Protein AF-A0A3M1H5I3-F1 (afdb_monomer_lite)

Foldseek 3Di:
DDFDFDLDDLVVCVVLAPADPLLSVLQVLLVVLLEGETSVLRNQLDPPGLSVVLSNQPQCNVCSPVDFQVSSCVSSPDPPRQWGWDADPVRGIYIYGVVVVVVVVVVVVVVVCVVVDDDDDDDDDDDDDPPPPDFPDDPVRLVVLLCQLQPPPDPVSNLVSLVCLLVGPDDLVSNLVSLLNQLLDPALVSLLSSLVSVVSSVDDPLLSQLSNLSSDPDLVSNLVSLVSLLVQLLPDDVVNLVSLLSNLLSCLLVDDDLSNVLSSLSSVLSSLLVDQDLVSLLVSLVSLLVCCVVPPPRCLVSSLVSLLSNLVRHDLVVVLVSLVVVCVPDPDLSSNLSSLVSCVNSVHDDPVVSVVSVVVSVD

Radius of gyration: 28.25 Å; chains: 1; bounding box: 54×69×78 Å

pLDDT: mean 91.84, std 13.2, range [34.22, 98.5]

Sequence (363 aa):
MKIEGFRGSMEELDVHFELSRRLKVRIGALLALQISVSPTLLEMAGAGTPEERFLLDPRLLNRAKDLDKKAVQEIWGGEDCPLDVIQDSHGWRVLVLQEELLAQEGFSQEEQEEEKGDSLLPLVVQEEKEVRFQPLFSPKDLEKLKLEALTSADEKERIGALRKVIHSSLSLREKGLLLLHALEEDSPTIREEVAKGFEHLGFSKEISQTIKAFSTSYSSQQVYALQRLSEYIQNAPMAEVSLAFHFLRHVLETQELPHVVKAITKTLESVVARISETKPLIELAEQVIRLLPKNKERFEPFFHSLLIAMGKKVDKKEYESFFQNQLALTKSPFMATFLVLAMNEIELGDPSFRSLKLVELLQ

Secondary structure (DSSP, 8-state):
-----B---HHHHHHH----HHHHHHHHHHHTTTEEE-HHHHHH--TT-HHHHHHT-HHHHHTSSS--HHHHHHHHTSS---EEEEE-TTS-EEEEEHHHHHHHHHHHHHHHHTTT-------------------SS-HHHHHHHHHHHHH-S-HHHHHHHHHHHHTSSS-HHHHHHHHHHHHTS--HHHHHHHHHHHHHTT--HHHHHHHHHTTSS-HHHHHHHHHHHHHHTTTS-HHHHHHHHHHHHHHHHH---HHHHHHHHHHHHHHHTT---HHHHHHHHHHHHHHGGGSHHHHHHHHHHHHHHHHTTS-HHHHHHHHHHHHHH---HHHHHHHHHHHHHTT-S-HHHHHHHHHHHH-

Structure (mmCIF, N/CA/C/O backbone):
data_AF-A0A3M1H5I3-F1
#
_entry.id   AF-A0A3M1H5I3-F1
#
loop_
_atom_site.group_PDB
_atom_site.id
_atom_site.type_symbol
_atom_site.label_atom_id
_atom_site.label_alt_id
_atom_site.label_comp_id
_atom_site.label_asym_id
_atom_site.label_entity_id
_atom_site.label_seq_id
_atom_site.pdbx_PDB_ins_code
_atom_site.Cartn_x
_atom_site.Cartn_y
_atom_site.Cartn_z
_atom_site.occupancy
_atom_site.B_iso_or_equiv
_atom_site.auth_seq_id
_atom_site.auth_comp_id
_atom_site.auth_asym_id
_atom_site.auth_atom_id
_atom_site.pdbx_PDB_model_num
ATOM 1 N N . MET A 1 1 ? -16.624 -10.521 16.005 1.00 73.00 1 MET A N 1
ATOM 2 C CA . MET A 1 1 ? -15.382 -11.269 15.623 1.00 73.00 1 MET A CA 1
ATOM 3 C C . MET A 1 1 ? -15.731 -12.676 15.126 1.00 73.00 1 MET A C 1
ATOM 5 O O . MET A 1 1 ? -16.627 -13.277 15.696 1.00 73.00 1 MET A O 1
ATOM 9 N N . LYS A 1 2 ? -15.098 -13.210 14.070 1.00 88.00 2 LYS A N 1
ATOM 10 C CA . LYS A 1 2 ? -15.309 -14.608 13.632 1.00 88.00 2 LYS A CA 1
ATOM 11 C C . LYS A 1 2 ? -14.144 -15.471 14.105 1.00 88.00 2 LYS A C 1
ATOM 13 O O . LYS A 1 2 ? -13.002 -15.085 13.882 1.00 88.00 2 LYS A O 1
ATOM 18 N N . ILE A 1 3 ? -14.427 -16.603 14.747 1.00 92.62 3 ILE A N 1
ATOM 19 C CA . ILE A 1 3 ? -13.383 -17.560 15.125 1.00 92.62 3 ILE A CA 1
ATOM 20 C C . ILE A 1 3 ? -12.865 -18.237 13.855 1.00 92.62 3 ILE A C 1
ATOM 22 O O . ILE A 1 3 ? -13.627 -18.859 13.112 1.00 92.62 3 ILE A O 1
ATOM 26 N N . GLU A 1 4 ? -11.564 -18.112 13.613 1.00 94.19 4 GLU A N 1
ATOM 27 C CA . GLU A 1 4 ? -10.861 -18.770 12.517 1.00 94.19 4 GLU A CA 1
ATOM 28 C C . GLU A 1 4 ? -9.809 -19.716 13.094 1.00 94.19 4 GLU A C 1
ATOM 30 O O . GLU A 1 4 ? -9.070 -19.369 14.015 1.00 94.19 4 GLU A O 1
ATOM 35 N N . GLY A 1 5 ? -9.738 -20.935 12.562 1.00 95.44 5 GLY A N 1
ATOM 36 C CA . GLY A 1 5 ? -8.686 -21.869 12.951 1.00 95.44 5 GLY A CA 1
ATOM 37 C C . GLY A 1 5 ? -7.354 -21.541 12.283 1.00 95.44 5 GLY A C 1
ATOM 38 O O . GLY A 1 5 ? -7.318 -21.053 11.154 1.00 95.44 5 GLY A O 1
ATOM 39 N N . PHE A 1 6 ? -6.252 -21.888 12.945 1.00 96.94 6 PHE A N 1
ATOM 40 C CA . PHE A 1 6 ? -4.911 -21.780 12.385 1.00 96.94 6 PHE A CA 1
ATOM 41 C C . PHE A 1 6 ? -4.783 -22.624 11.108 1.00 96.94 6 PHE A C 1
ATOM 43 O O . PHE A 1 6 ? -5.157 -23.796 11.097 1.00 96.94 6 PHE A O 1
ATOM 50 N N . ARG A 1 7 ? -4.240 -22.034 10.037 1.00 96.12 7 ARG A N 1
ATOM 51 C CA . ARG A 1 7 ? -3.998 -22.682 8.727 1.00 96.12 7 ARG A CA 1
ATOM 52 C C . ARG A 1 7 ? -2.597 -22.396 8.178 1.00 96.12 7 ARG A C 1
ATOM 54 O O . ARG A 1 7 ? -2.360 -22.522 6.978 1.00 96.12 7 ARG A O 1
ATOM 61 N N . GLY A 1 8 ? -1.711 -21.957 9.059 1.00 93.19 8 GLY A N 1
ATOM 62 C CA . GLY A 1 8 ? -0.368 -21.539 8.716 1.00 93.19 8 GLY A CA 1
ATOM 63 C C . GLY A 1 8 ? 0.590 -22.683 8.404 1.00 93.19 8 GLY A C 1
ATOM 64 O O . GLY A 1 8 ? 0.237 -23.866 8.468 1.00 93.19 8 GLY A O 1
ATOM 65 N N . SER A 1 9 ? 1.826 -22.320 8.070 1.00 94.75 9 SER A N 1
ATOM 66 C CA . SER A 1 9 ? 2.898 -23.285 7.817 1.00 94.75 9 SER A CA 1
ATOM 67 C C . SER A 1 9 ? 3.456 -23.894 9.113 1.00 94.75 9 SER A C 1
ATOM 69 O O . SER A 1 9 ? 3.128 -23.483 10.229 1.00 94.75 9 SER A O 1
ATOM 71 N N . MET A 1 10 ? 4.325 -24.902 8.981 1.00 94.56 10 MET A N 1
ATOM 72 C CA . MET A 1 10 ? 5.010 -25.487 10.139 1.00 94.56 10 MET A CA 1
ATOM 73 C C . MET A 1 10 ? 5.955 -24.476 10.808 1.00 94.56 10 MET A C 1
ATOM 75 O O . MET A 1 10 ? 6.083 -24.484 12.028 1.00 94.56 10 MET A O 1
ATOM 79 N N . GLU A 1 11 ? 6.570 -23.587 10.027 1.00 92.75 11 GLU A N 1
ATOM 80 C CA . GLU A 1 11 ? 7.414 -22.500 10.527 1.00 92.75 11 GLU A CA 1
ATOM 81 C C . GLU A 1 11 ? 6.596 -21.478 11.327 1.00 92.75 11 GLU A C 1
ATOM 83 O O . GLU A 1 11 ? 7.034 -21.027 12.381 1.00 92.75 11 GLU A O 1
ATOM 88 N N . GLU A 1 12 ? 5.381 -21.152 10.883 1.00 87.62 12 GLU A N 1
ATOM 89 C CA . GLU A 1 12 ? 4.481 -20.271 11.637 1.00 87.62 12 GLU A CA 1
ATOM 90 C C . GLU A 1 12 ? 4.050 -20.912 12.965 1.00 87.62 12 GLU A C 1
ATOM 92 O O . GLU A 1 12 ? 3.974 -20.218 13.980 1.00 87.62 12 GLU A O 1
ATOM 97 N N . LEU A 1 13 ? 3.868 -22.242 13.010 1.00 95.19 13 LEU A N 1
ATOM 98 C CA . LEU A 1 13 ? 3.653 -22.948 14.279 1.00 95.19 13 LEU A CA 1
ATOM 99 C C . LEU A 1 13 ? 4.846 -22.818 15.232 1.00 95.19 13 LEU A C 1
ATOM 101 O O . LEU A 1 13 ? 4.636 -22.731 16.436 1.00 95.19 13 LEU A O 1
ATOM 105 N N . ASP A 1 14 ? 6.082 -22.830 14.722 1.00 91.62 14 ASP A N 1
ATOM 106 C CA . ASP A 1 14 ? 7.291 -22.648 15.538 1.00 91.62 14 ASP A CA 1
ATOM 107 C C . ASP A 1 14 ? 7.402 -21.225 16.101 1.00 91.62 14 ASP A C 1
ATOM 109 O O . ASP A 1 14 ? 7.873 -21.049 17.222 1.00 91.62 14 ASP A O 1
ATOM 113 N N . VAL A 1 15 ? 6.983 -20.224 15.325 1.00 92.00 15 VAL A N 1
ATOM 114 C CA . VAL A 1 15 ? 7.069 -18.809 15.711 1.00 92.00 15 VAL A CA 1
ATOM 115 C C . VAL A 1 15 ? 5.996 -18.434 16.730 1.00 92.00 15 VAL A C 1
ATOM 117 O O . VAL A 1 15 ? 6.275 -17.657 17.642 1.00 92.00 15 VAL A O 1
ATOM 120 N N . HIS A 1 16 ? 4.781 -18.960 16.574 1.00 90.06 16 HIS A N 1
ATOM 121 C CA . HIS A 1 16 ? 3.625 -18.505 17.345 1.00 90.06 16 HIS A CA 1
ATOM 122 C C . HIS A 1 16 ? 3.265 -19.402 18.531 1.00 90.06 16 HIS A C 1
ATOM 124 O O . HIS A 1 16 ? 2.654 -18.906 19.474 1.00 90.06 16 HIS A O 1
ATOM 130 N N . PHE A 1 17 ? 3.643 -20.687 18.523 1.00 94.62 17 PHE A N 1
ATOM 131 C CA . PHE A 1 17 ? 3.191 -21.635 19.542 1.00 94.62 17 PHE A CA 1
ATOM 132 C C . PHE A 1 17 ? 4.321 -22.546 20.048 1.00 94.62 17 PHE A C 1
ATOM 134 O O . PHE A 1 17 ? 5.050 -23.188 19.287 1.00 94.62 17 PHE A O 1
ATOM 141 N N . GLU A 1 18 ? 4.416 -22.704 21.368 1.00 94.19 18 GLU A N 1
ATOM 142 C CA . GLU A 1 18 ? 5.408 -23.570 22.024 1.00 94.19 18 GLU A CA 1
ATOM 143 C C . GLU A 1 18 ? 4.995 -25.061 22.017 1.00 94.19 18 GLU A C 1
ATOM 145 O O . GLU A 1 18 ? 5.040 -25.759 23.029 1.00 94.19 18 GLU A O 1
ATOM 150 N N . LEU A 1 19 ? 4.578 -25.583 20.857 1.00 96.69 19 LEU A N 1
ATOM 151 C CA . LEU A 1 19 ? 4.053 -26.950 20.736 1.00 96.69 19 LEU A CA 1
ATOM 152 C C . LEU A 1 19 ? 5.165 -28.003 20.673 1.00 96.69 19 LEU A C 1
ATOM 154 O O . LEU A 1 19 ? 6.247 -27.785 20.116 1.00 96.69 19 LEU A O 1
ATOM 158 N N . SER A 1 20 ? 4.861 -29.222 21.122 1.00 97.50 20 SER A N 1
ATOM 159 C CA . SER A 1 20 ? 5.741 -30.367 20.891 1.00 97.50 20 SER A CA 1
ATOM 160 C C . SER A 1 20 ? 5.832 -30.704 19.394 1.00 97.50 20 SER A C 1
ATOM 162 O O . SER A 1 20 ? 4.869 -30.572 18.635 1.00 97.50 20 SER A O 1
ATOM 164 N N . ARG A 1 21 ? 6.987 -31.209 18.931 1.00 97.56 21 ARG A N 1
ATOM 165 C CA . ARG A 1 21 ? 7.178 -31.604 17.516 1.00 97.56 21 ARG A CA 1
ATOM 166 C C . ARG A 1 21 ? 6.108 -32.592 17.037 1.00 97.56 21 ARG A C 1
ATOM 168 O O . ARG A 1 21 ? 5.675 -32.534 15.890 1.00 97.56 21 ARG A O 1
ATOM 175 N N . ARG A 1 22 ? 5.686 -33.505 17.917 1.00 97.94 22 ARG A N 1
ATOM 176 C CA . ARG A 1 22 ? 4.648 -34.497 17.620 1.00 97.94 22 ARG A CA 1
ATOM 177 C C . ARG A 1 22 ? 3.289 -33.832 17.404 1.00 97.94 22 ARG A C 1
ATOM 179 O O . ARG A 1 22 ? 2.586 -34.223 16.473 1.00 97.94 22 ARG A O 1
ATOM 186 N N . LEU A 1 23 ? 2.942 -32.840 18.225 1.00 98.25 23 LEU A N 1
ATOM 187 C CA . LEU A 1 23 ? 1.709 -32.080 18.071 1.00 98.25 23 LEU A CA 1
ATOM 188 C C . LEU A 1 23 ? 1.715 -31.275 16.766 1.00 98.25 23 LEU A C 1
ATOM 190 O O . LEU A 1 23 ? 0.754 -31.376 16.016 1.00 98.25 23 LEU A O 1
ATOM 194 N N . LYS A 1 24 ? 2.818 -30.613 16.390 1.00 98.06 24 LYS A N 1
ATOM 195 C CA . LYS A 1 24 ? 2.914 -29.88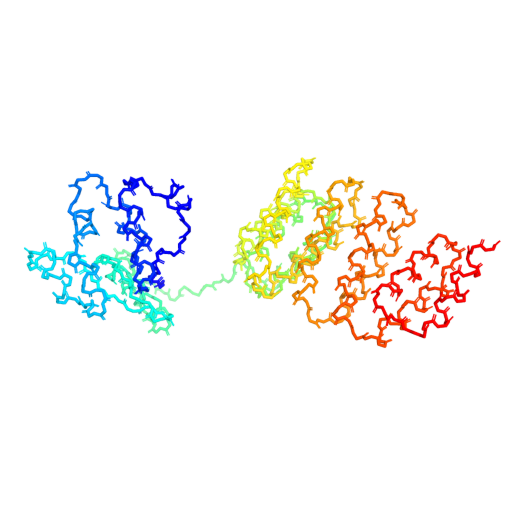5 15.100 1.00 98.06 24 LYS A CA 1
ATOM 196 C C . LYS A 1 24 ? 2.617 -30.780 13.893 1.00 98.06 24 LYS A C 1
ATOM 198 O O . LYS A 1 24 ? 1.820 -30.428 13.029 1.00 98.06 24 LYS A O 1
ATOM 203 N N . VAL A 1 25 ? 3.193 -31.986 13.867 1.00 98.06 25 VAL A N 1
ATOM 204 C CA . VAL A 1 25 ? 2.910 -32.982 12.814 1.00 98.06 25 VAL A CA 1
ATOM 205 C C . VAL A 1 25 ? 1.438 -33.406 12.826 1.00 98.06 25 VAL A C 1
ATOM 207 O O . VAL A 1 25 ? 0.835 -33.597 11.772 1.00 98.06 25 VAL A O 1
ATOM 210 N N . ARG A 1 26 ? 0.842 -33.545 14.015 1.00 98.25 26 ARG A N 1
ATOM 211 C CA . ARG A 1 26 ? -0.576 -33.877 14.174 1.00 98.25 26 ARG A CA 1
ATOM 212 C C . ARG A 1 26 ? -1.490 -32.762 13.663 1.00 98.25 26 ARG A C 1
ATOM 214 O O . ARG A 1 26 ? -2.445 -33.082 12.964 1.00 98.25 26 ARG A O 1
ATOM 221 N N . ILE A 1 27 ? -1.165 -31.498 13.935 1.00 98.31 27 ILE A N 1
ATOM 222 C CA . ILE A 1 27 ? -1.873 -30.339 13.378 1.00 98.31 27 ILE A CA 1
ATOM 223 C C . ILE A 1 27 ? -1.789 -30.353 11.850 1.00 98.31 27 ILE A C 1
ATOM 225 O O . ILE A 1 27 ? -2.821 -30.287 11.192 1.00 98.31 27 ILE A O 1
ATOM 229 N N . GLY A 1 28 ? -0.603 -30.570 11.272 1.00 98.06 28 GLY A N 1
ATOM 230 C CA . GLY A 1 28 ? -0.456 -30.707 9.817 1.00 98.06 28 GLY A CA 1
ATOM 231 C C . GLY A 1 28 ? -1.335 -31.816 9.214 1.00 98.06 28 GLY A C 1
ATOM 232 O O . GLY A 1 28 ? -1.942 -31.628 8.160 1.00 98.06 28 GLY A O 1
ATOM 233 N N . ALA A 1 29 ? -1.467 -32.955 9.903 1.00 98.31 29 ALA A N 1
ATOM 234 C CA . ALA A 1 29 ? -2.353 -34.041 9.479 1.00 98.31 29 ALA A CA 1
ATOM 235 C C . ALA A 1 29 ? -3.850 -33.682 9.576 1.00 98.31 29 ALA A C 1
ATOM 237 O O . ALA A 1 29 ? -4.621 -34.092 8.710 1.00 98.31 29 ALA A O 1
ATOM 238 N N . LEU A 1 30 ? -4.264 -32.917 10.593 1.00 98.19 30 LEU A N 1
ATOM 239 C CA . LEU A 1 30 ? -5.638 -32.408 10.715 1.00 98.19 30 LEU A CA 1
ATOM 240 C C . LEU A 1 30 ? -5.957 -31.401 9.601 1.00 98.19 30 LEU A C 1
ATOM 242 O O . LEU A 1 30 ? -7.007 -31.511 8.963 1.00 98.19 30 LEU A O 1
ATOM 246 N N . LEU A 1 31 ? -5.020 -30.499 9.287 1.00 97.81 31 LEU A N 1
ATOM 247 C CA . LEU A 1 31 ? -5.179 -29.514 8.213 1.00 97.81 31 LEU A CA 1
ATOM 248 C C . LEU A 1 31 ? -5.383 -30.178 6.848 1.00 97.81 31 LEU A C 1
ATOM 250 O O . LEU A 1 31 ? -6.244 -29.757 6.077 1.00 97.81 31 LEU A O 1
ATOM 254 N N . ALA A 1 32 ? -4.665 -31.271 6.571 1.00 97.56 32 ALA A N 1
ATOM 255 C CA . ALA A 1 32 ? -4.856 -32.061 5.354 1.00 97.56 32 ALA A CA 1
ATOM 256 C C . ALA A 1 32 ? -6.271 -32.672 5.232 1.00 97.56 32 ALA A C 1
ATOM 258 O O . ALA A 1 32 ? -6.703 -33.012 4.132 1.00 97.56 32 ALA A O 1
ATOM 259 N N . LEU A 1 33 ? -7.000 -32.796 6.346 1.00 97.88 33 LEU A N 1
ATOM 260 C CA . LEU A 1 33 ? -8.375 -33.299 6.425 1.00 97.88 33 LEU A CA 1
ATOM 261 C C . LEU A 1 33 ? -9.418 -32.176 6.583 1.00 97.88 33 LEU A C 1
ATOM 263 O O . LEU A 1 33 ? -10.568 -32.455 6.930 1.00 97.88 33 LEU A O 1
ATOM 267 N N . GLN A 1 34 ? -9.030 -30.923 6.316 1.00 97.81 34 GLN A N 1
ATOM 268 C CA . GLN A 1 34 ? -9.864 -29.725 6.476 1.00 97.81 34 GLN A CA 1
ATOM 269 C C . GLN A 1 34 ? -10.388 -29.531 7.908 1.00 97.81 34 GLN A C 1
ATOM 271 O O . GLN A 1 34 ? -11.523 -29.091 8.122 1.00 97.81 34 GLN A O 1
ATOM 276 N N . ILE A 1 35 ? -9.555 -29.887 8.890 1.00 98.31 35 ILE A N 1
ATOM 277 C CA . ILE A 1 35 ? -9.785 -29.611 10.306 1.00 98.31 35 ILE A CA 1
ATOM 278 C C . ILE A 1 35 ? -8.697 -28.651 10.776 1.00 98.31 35 ILE A C 1
ATOM 280 O O . ILE A 1 35 ? -7.515 -28.995 10.771 1.00 98.31 35 ILE A O 1
ATOM 284 N N . SER A 1 36 ? -9.091 -27.451 11.175 1.00 98.19 36 SER A N 1
ATOM 285 C CA . SER A 1 36 ? -8.214 -26.474 11.813 1.00 98.19 36 SER A CA 1
ATOM 286 C C . SER A 1 36 ? -8.468 -26.427 13.321 1.00 98.19 36 SER A C 1
ATOM 288 O O . SER A 1 36 ? -9.459 -26.952 13.828 1.00 98.19 36 SER A O 1
ATOM 290 N N . VAL A 1 37 ? -7.528 -25.834 14.051 1.00 98.44 37 VAL A N 1
ATOM 291 C CA . VAL A 1 37 ? -7.570 -25.691 15.512 1.00 98.44 37 VAL A CA 1
ATOM 292 C C . VAL A 1 37 ? -7.472 -24.206 15.823 1.00 98.44 37 VAL A C 1
ATOM 294 O O . VAL A 1 37 ? -6.659 -23.525 15.193 1.00 98.44 37 VAL A O 1
ATOM 297 N N . SER A 1 38 ? -8.306 -23.684 16.721 1.00 98.38 38 SER A N 1
ATOM 298 C CA . SER A 1 38 ? -8.227 -22.274 17.103 1.00 98.38 38 SER A CA 1
ATOM 299 C C . SER A 1 38 ? -6.851 -21.942 17.697 1.00 98.38 38 SER A C 1
ATOM 301 O O . SER A 1 38 ? -6.245 -22.788 18.365 1.00 98.38 38 SER A O 1
ATOM 303 N N . PRO A 1 39 ? -6.328 -20.724 17.466 1.00 97.62 39 PRO A N 1
ATOM 304 C CA . PRO A 1 39 ? -5.080 -20.282 18.082 1.00 97.62 39 PRO A CA 1
ATOM 305 C C . PRO A 1 39 ? -5.085 -20.413 19.609 1.00 97.62 39 PRO A C 1
ATOM 307 O O . PRO A 1 39 ? -4.113 -20.908 20.167 1.00 97.62 39 PRO A O 1
ATOM 310 N N . THR A 1 40 ? -6.191 -20.077 20.279 1.00 97.38 40 THR A N 1
ATOM 311 C CA . THR A 1 40 ? -6.309 -20.170 21.743 1.00 97.38 40 THR A CA 1
ATOM 312 C C . THR A 1 40 ? -6.191 -21.613 22.237 1.00 97.38 40 THR A C 1
ATOM 314 O O . THR A 1 40 ? -5.464 -21.888 23.191 1.00 97.38 40 THR A O 1
ATOM 317 N N . LEU A 1 41 ? -6.807 -22.574 21.539 1.00 98.06 41 LEU A N 1
ATOM 318 C CA . LEU A 1 41 ? -6.635 -23.992 21.859 1.00 98.06 41 LEU A CA 1
ATOM 319 C C . LEU A 1 41 ? -5.190 -24.466 21.625 1.00 98.06 41 LEU A C 1
ATOM 321 O O . LEU A 1 41 ? -4.682 -25.283 22.392 1.00 98.06 41 LEU A O 1
ATOM 325 N N . LEU A 1 42 ? -4.504 -23.951 20.597 1.00 98.12 42 LEU A N 1
ATOM 326 C CA . LEU A 1 42 ? -3.081 -24.236 20.382 1.00 98.12 42 LEU A CA 1
ATOM 327 C C . LEU A 1 42 ? -2.205 -23.645 21.496 1.00 98.12 42 LEU A C 1
ATOM 329 O O . LEU A 1 42 ? -1.297 -24.327 21.962 1.00 98.12 42 LEU A O 1
ATOM 333 N N . GLU A 1 43 ? -2.491 -22.434 21.973 1.00 97.00 43 GLU A N 1
ATOM 334 C CA . GLU A 1 43 ? -1.786 -21.813 23.106 1.00 97.00 43 GLU A CA 1
ATOM 335 C C . GLU A 1 43 ? -1.938 -22.627 24.403 1.00 97.00 43 GLU A C 1
ATOM 337 O O . GLU A 1 43 ? -0.983 -22.754 25.170 1.00 97.00 43 GLU A O 1
ATOM 342 N N . MET A 1 44 ? -3.106 -23.241 24.626 1.00 97.38 44 MET A N 1
ATOM 343 C CA . MET A 1 44 ? -3.367 -24.103 25.788 1.00 97.38 44 MET A CA 1
ATOM 344 C C . MET A 1 44 ? -2.803 -25.527 25.654 1.00 97.38 44 MET A C 1
ATOM 346 O O . MET A 1 44 ? -2.643 -26.234 26.655 1.00 97.38 44 MET A O 1
ATOM 350 N N . ALA A 1 45 ? -2.464 -25.968 24.440 1.00 97.62 45 ALA A N 1
ATOM 351 C CA . ALA A 1 45 ? -1.962 -27.313 24.151 1.00 97.62 45 ALA A CA 1
ATOM 352 C C . ALA A 1 45 ? -0.472 -27.501 24.507 1.00 97.62 45 ALA A C 1
ATOM 354 O O . ALA A 1 45 ? 0.327 -28.011 23.715 1.00 97.62 45 ALA A O 1
ATOM 355 N N . GLY A 1 46 ? -0.103 -27.093 25.722 1.00 94.81 46 GLY A N 1
ATOM 356 C CA . GLY A 1 46 ? 1.225 -27.278 26.293 1.00 94.81 46 GLY A CA 1
ATOM 357 C C . GLY A 1 46 ? 1.556 -28.741 26.607 1.00 94.81 46 GLY A C 1
ATOM 358 O O . GLY A 1 46 ? 0.694 -29.618 26.671 1.00 94.81 46 GLY A O 1
ATOM 359 N N . ALA A 1 47 ? 2.840 -29.014 26.845 1.00 96.31 47 ALA A N 1
ATOM 360 C CA . ALA A 1 47 ? 3.315 -30.370 27.104 1.00 96.31 47 ALA A CA 1
ATOM 361 C C . ALA A 1 47 ? 2.610 -31.015 28.316 1.00 96.31 47 ALA A C 1
ATOM 363 O O . ALA A 1 47 ? 2.736 -30.563 29.453 1.00 96.31 47 ALA A O 1
ATOM 364 N N . GLY A 1 48 ? 1.905 -32.120 28.076 1.00 95.31 48 GLY A N 1
ATOM 365 C CA . GLY A 1 48 ? 1.214 -32.913 29.087 1.00 95.31 48 GLY A CA 1
ATOM 366 C C . GLY A 1 48 ? -0.181 -32.419 29.474 1.00 95.31 48 GLY A C 1
ATOM 367 O O . GLY A 1 48 ? -0.808 -33.099 30.301 1.00 95.31 48 GLY A O 1
ATOM 368 N N . THR A 1 49 ? -0.675 -31.320 28.892 1.00 97.62 49 THR A N 1
ATOM 369 C CA . THR A 1 49 ? -2.018 -30.791 29.169 1.00 97.62 49 THR A CA 1
ATOM 370 C C . THR A 1 49 ? -3.116 -31.695 28.587 1.00 97.62 49 THR A C 1
ATOM 372 O O . THR A 1 49 ? -2.851 -32.505 27.687 1.00 97.62 49 THR A O 1
ATOM 375 N N . PRO A 1 50 ? -4.352 -31.638 29.117 1.00 97.69 50 PRO A N 1
ATOM 376 C CA . PRO A 1 50 ? -5.494 -32.347 28.537 1.00 97.69 50 PRO A CA 1
ATOM 377 C C . PRO A 1 50 ? -5.711 -32.030 27.049 1.00 97.69 50 PRO A C 1
ATOM 379 O O . PRO A 1 50 ? -5.987 -32.939 26.267 1.00 97.69 50 PRO A O 1
ATOM 382 N N . GLU A 1 51 ? -5.499 -30.778 26.648 1.00 98.00 51 GLU A N 1
ATOM 383 C CA . GLU A 1 51 ? -5.637 -30.279 25.280 1.00 98.00 51 GLU A CA 1
ATOM 384 C C . GLU A 1 51 ? -4.610 -30.933 24.348 1.00 98.00 51 GLU A C 1
ATOM 386 O O . GLU A 1 51 ? -4.982 -31.453 23.293 1.00 98.00 51 GLU A O 1
ATOM 391 N N . GLU A 1 52 ? -3.332 -31.016 24.754 1.00 98.25 52 GLU A N 1
ATOM 392 C CA . GLU A 1 52 ? -2.323 -31.742 23.971 1.00 98.25 52 GLU A CA 1
ATOM 393 C C . GLU A 1 52 ? -2.704 -33.224 23.835 1.00 98.25 52 GLU A C 1
ATOM 395 O O . GLU A 1 52 ? -2.628 -33.790 22.741 1.00 98.25 52 GLU A O 1
ATOM 400 N N . ARG A 1 53 ? -3.136 -33.873 24.925 1.00 98.31 53 ARG A N 1
ATOM 401 C CA . ARG A 1 53 ? -3.508 -35.300 24.898 1.00 98.31 53 ARG A CA 1
ATOM 402 C C . ARG A 1 53 ? -4.681 -35.565 23.965 1.00 98.31 53 ARG A C 1
ATOM 404 O O . ARG A 1 53 ? -4.633 -36.541 23.219 1.00 98.31 53 ARG A O 1
ATOM 411 N N . PHE A 1 54 ? -5.690 -34.700 23.992 1.00 98.25 54 PHE A N 1
ATOM 412 C CA . PHE A 1 54 ? -6.837 -34.767 23.098 1.00 98.25 54 PHE A CA 1
ATOM 413 C C . PHE A 1 54 ? -6.418 -34.601 21.635 1.00 98.25 54 PHE A C 1
ATOM 415 O O . PHE A 1 54 ? -6.742 -35.449 20.803 1.00 98.25 54 PHE A O 1
ATOM 422 N N . LEU A 1 55 ? -5.637 -33.562 21.318 1.00 98.25 55 LEU A N 1
ATOM 423 C CA . LEU A 1 55 ? -5.181 -33.309 19.948 1.00 98.25 55 LEU A CA 1
ATOM 424 C C . LEU A 1 55 ? -4.298 -34.447 19.417 1.00 98.25 55 LEU A C 1
ATOM 426 O O . LEU A 1 55 ? -4.328 -34.758 18.225 1.00 98.25 55 LEU A O 1
ATOM 430 N N . LEU A 1 56 ? -3.534 -35.105 20.294 1.00 98.44 56 LEU A N 1
ATOM 431 C CA . LEU A 1 56 ? -2.714 -36.268 19.961 1.00 98.44 56 LEU A CA 1
ATOM 432 C C . LEU A 1 56 ? -3.489 -37.597 19.896 1.00 98.44 56 LEU A C 1
ATOM 434 O O . LEU A 1 56 ? -2.895 -38.598 19.465 1.00 98.44 56 LEU A O 1
ATOM 438 N N . ASP A 1 57 ? -4.770 -37.638 20.277 1.00 98.38 57 ASP A N 1
ATOM 439 C CA . ASP A 1 57 ? -5.568 -38.865 20.289 1.00 98.38 57 ASP A CA 1
ATOM 440 C C . ASP A 1 57 ? -5.782 -39.394 18.851 1.00 98.38 57 ASP A C 1
ATOM 442 O O . ASP A 1 57 ? -6.281 -38.682 17.971 1.00 98.38 57 ASP A O 1
ATOM 446 N N . PRO A 1 58 ? -5.414 -40.655 18.550 1.00 98.06 58 PRO A N 1
ATOM 447 C CA . PRO A 1 58 ? -5.616 -41.244 17.227 1.00 98.06 58 PRO A CA 1
ATOM 448 C C . PRO A 1 58 ? -7.074 -41.249 16.753 1.00 98.06 58 PRO A C 1
ATOM 450 O O . PRO A 1 58 ? -7.318 -41.182 15.546 1.00 98.06 58 PRO A O 1
ATOM 453 N N . ARG A 1 59 ? -8.040 -41.310 17.679 1.00 98.12 59 ARG A N 1
ATOM 454 C CA . ARG A 1 59 ? -9.474 -41.305 17.369 1.00 98.12 59 ARG A CA 1
ATOM 455 C C . ARG A 1 59 ? -9.896 -40.016 16.666 1.00 98.12 59 ARG A C 1
ATOM 457 O O . ARG A 1 59 ? -10.768 -40.087 15.807 1.00 98.12 59 ARG A O 1
ATOM 464 N N . LEU A 1 60 ? -9.227 -38.891 16.937 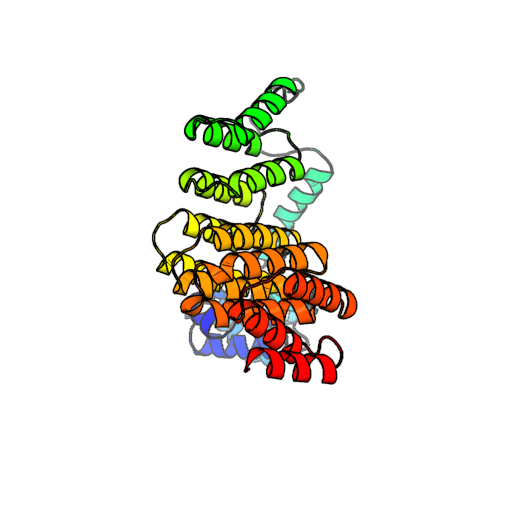1.00 97.88 60 LEU A N 1
ATOM 465 C CA . LEU A 1 60 ? -9.502 -37.607 16.290 1.00 97.88 60 LEU A CA 1
ATOM 466 C C . LEU A 1 60 ? -9.265 -37.656 14.772 1.00 97.88 60 LEU A C 1
ATOM 468 O O . LEU A 1 60 ? -10.106 -37.205 14.002 1.00 97.88 60 LEU A O 1
ATOM 472 N N . LEU A 1 61 ? -8.163 -38.275 14.325 1.00 97.56 61 LEU A N 1
ATOM 473 C CA . LEU A 1 61 ? -7.900 -38.464 12.889 1.00 97.56 61 LEU A CA 1
ATOM 474 C C . LEU A 1 61 ? -8.815 -39.524 12.270 1.00 97.56 61 LEU A C 1
ATOM 476 O O . LEU A 1 61 ? -9.277 -39.361 11.143 1.00 97.56 61 LEU A O 1
ATOM 480 N N . ASN A 1 62 ? -9.085 -40.609 12.996 1.00 97.69 62 ASN A N 1
ATOM 481 C CA . ASN A 1 62 ? -9.927 -41.691 12.484 1.00 97.69 62 ASN A CA 1
ATOM 482 C C . ASN A 1 62 ? -11.376 -41.241 12.268 1.00 97.69 62 ASN A C 1
ATOM 484 O O . ASN A 1 62 ? -12.025 -41.704 11.333 1.00 97.69 62 ASN A O 1
ATOM 488 N N . ARG A 1 63 ? -11.855 -40.316 13.105 1.00 97.38 63 ARG A N 1
ATOM 489 C CA . ARG A 1 63 ? -13.192 -39.718 13.028 1.00 97.38 63 ARG A CA 1
ATOM 490 C C . ARG A 1 63 ? -13.206 -38.359 12.347 1.00 97.38 63 ARG A C 1
ATOM 492 O O . ARG A 1 63 ? -14.162 -37.601 12.452 1.00 97.38 63 ARG A O 1
ATOM 499 N N . ALA A 1 64 ? -12.145 -38.032 11.614 1.00 95.50 64 ALA A N 1
ATOM 500 C CA . ALA A 1 64 ? -12.020 -36.732 10.984 1.00 95.50 64 ALA A CA 1
ATOM 501 C C . ALA A 1 64 ? -13.140 -36.442 9.981 1.00 95.50 64 ALA A C 1
ATOM 503 O O . ALA A 1 64 ? -13.357 -35.285 9.681 1.00 95.50 64 ALA A O 1
ATOM 504 N N . LYS A 1 65 ? -13.849 -37.430 9.416 1.00 94.62 65 LYS A N 1
ATOM 505 C CA . LYS A 1 65 ? -14.945 -37.184 8.454 1.00 94.62 65 LYS A CA 1
ATOM 506 C C . LYS A 1 65 ? -16.277 -36.891 9.134 1.00 94.62 65 LYS A C 1
ATOM 508 O O . LYS A 1 65 ? -17.017 -36.052 8.638 1.00 94.62 65 LYS A O 1
ATOM 513 N N . ASP A 1 66 ? -16.527 -37.519 10.268 1.00 96.25 66 ASP A N 1
ATOM 514 C CA . ASP A 1 66 ? -17.736 -37.439 11.087 1.00 96.25 66 ASP A CA 1
ATOM 515 C C . ASP A 1 66 ? -17.518 -36.618 12.367 1.00 96.25 66 ASP A C 1
ATOM 517 O O . ASP A 1 66 ? -18.251 -36.780 13.338 1.00 96.25 66 ASP A O 1
ATOM 521 N N . LEU A 1 67 ? -16.496 -35.755 12.383 1.00 97.56 67 LEU A N 1
ATOM 522 C CA . LEU A 1 67 ? -16.149 -34.973 13.560 1.00 97.56 67 LEU A CA 1
ATOM 523 C C . LEU A 1 67 ? -17.238 -33.934 13.854 1.00 97.56 67 LEU A C 1
ATOM 525 O O . LEU A 1 67 ? -17.338 -32.920 13.160 1.00 97.56 67 LEU A O 1
ATOM 529 N N . ASP A 1 68 ? -18.031 -34.218 14.881 1.00 97.44 68 ASP A N 1
ATOM 530 C CA . ASP A 1 68 ? -19.062 -33.363 15.460 1.00 97.44 68 ASP A CA 1
ATOM 531 C C . ASP A 1 68 ? -18.860 -33.223 16.983 1.00 97.44 68 ASP A C 1
ATOM 533 O O . ASP A 1 68 ? -17.937 -33.799 17.570 1.00 97.44 68 ASP A O 1
ATOM 537 N N . LYS A 1 69 ? -19.740 -32.466 17.648 1.00 96.25 69 LYS A N 1
ATOM 538 C CA . LYS A 1 69 ? -19.682 -32.246 19.102 1.00 96.25 69 LYS A CA 1
ATOM 539 C C . LYS A 1 69 ? -19.709 -33.548 19.912 1.00 96.25 69 LYS A C 1
ATOM 541 O O . LYS A 1 69 ? -18.987 -33.673 20.899 1.00 96.25 69 LYS A O 1
ATOM 546 N N . LYS A 1 70 ? -20.503 -34.540 19.491 1.00 96.44 70 LYS A N 1
ATOM 547 C CA . LYS A 1 70 ? -20.598 -35.833 20.189 1.00 96.44 70 LYS A CA 1
ATOM 548 C C . LYS A 1 70 ? -19.307 -36.629 20.043 1.00 96.44 70 LYS A C 1
ATOM 550 O O . LYS A 1 70 ? -18.837 -37.210 21.018 1.00 96.44 70 LYS A O 1
ATOM 555 N N . ALA A 1 71 ? -18.719 -36.629 18.848 1.00 96.75 71 ALA A N 1
ATOM 556 C CA . ALA A 1 71 ? -17.434 -37.258 18.587 1.00 96.75 71 ALA A CA 1
ATOM 557 C C . ALA A 1 71 ? -16.324 -36.634 19.441 1.00 96.75 71 ALA A C 1
ATOM 559 O O . ALA A 1 71 ? -15.529 -37.363 20.030 1.00 96.75 71 ALA A O 1
ATOM 560 N N . VAL A 1 72 ? -16.298 -35.304 19.560 1.00 97.31 72 VAL A N 1
ATOM 561 C CA . VAL A 1 72 ? -15.333 -34.596 20.413 1.00 97.31 72 VAL A CA 1
ATOM 562 C C . VAL A 1 72 ? -15.502 -34.958 21.888 1.00 97.31 72 VAL A C 1
ATOM 564 O O . VAL A 1 72 ? -14.513 -35.312 22.526 1.00 97.31 72 VAL A O 1
ATOM 567 N N . GLN A 1 73 ? -16.732 -34.983 22.411 1.00 96.69 73 GLN A N 1
ATOM 568 C CA . GLN A 1 73 ? -17.015 -35.398 23.794 1.00 96.69 73 GLN A CA 1
ATOM 569 C C . GLN A 1 73 ? -16.589 -36.849 24.077 1.00 96.69 73 GLN A C 1
ATOM 571 O O . GLN A 1 73 ? -15.976 -37.138 25.107 1.00 96.69 73 GLN A O 1
ATOM 576 N N . GLU A 1 74 ? -16.858 -37.765 23.145 1.00 96.62 74 GLU A N 1
ATOM 577 C CA . GLU A 1 74 ? -16.465 -39.174 23.260 1.00 96.62 74 GLU A CA 1
ATOM 578 C C . GLU A 1 74 ? -14.936 -39.354 23.253 1.00 96.62 74 GLU A C 1
ATOM 580 O O . GLU A 1 74 ? -14.387 -40.186 23.984 1.00 96.62 74 GLU A O 1
ATOM 585 N N . ILE A 1 75 ? -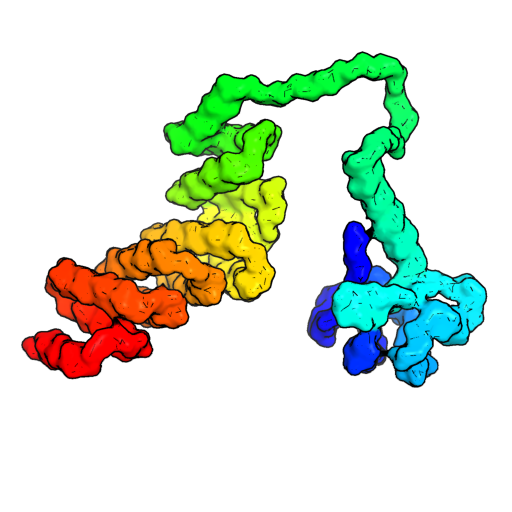14.227 -38.571 22.432 1.00 97.25 75 ILE A N 1
ATOM 586 C CA . ILE A 1 75 ? -12.762 -38.594 22.381 1.00 97.25 75 ILE A CA 1
ATOM 587 C C . ILE A 1 75 ? -12.178 -37.987 23.662 1.00 97.25 75 ILE A C 1
ATOM 589 O O . ILE A 1 75 ? -11.266 -38.579 24.238 1.00 97.25 75 ILE A O 1
ATOM 593 N N . TRP A 1 76 ? -12.726 -36.867 24.137 1.00 97.38 76 TRP A N 1
ATOM 594 C CA . TRP A 1 76 ? -12.303 -36.211 25.376 1.00 97.38 76 TRP A CA 1
ATOM 595 C C . TRP A 1 76 ? -12.473 -37.107 26.609 1.00 97.38 76 TRP A C 1
ATOM 597 O O . TRP A 1 76 ? -11.597 -37.146 27.470 1.00 97.38 76 TRP A O 1
ATOM 607 N N . GLY A 1 77 ? -13.555 -37.892 26.658 1.00 93.62 77 GLY A N 1
ATOM 608 C CA . GLY A 1 77 ? -13.777 -38.894 27.702 1.00 93.62 77 GLY A CA 1
ATOM 609 C C . GLY A 1 77 ? -14.518 -38.375 28.936 1.00 93.62 77 GLY A C 1
ATOM 610 O O . GLY A 1 77 ? -14.287 -38.879 30.034 1.00 93.62 77 GLY A O 1
ATOM 611 N N . GLY A 1 78 ? -15.413 -37.396 28.773 1.00 86.25 78 GLY A N 1
ATOM 612 C CA . GLY A 1 78 ? -16.248 -36.875 29.858 1.00 86.25 78 GLY A CA 1
ATOM 613 C C . GLY A 1 78 ? -17.332 -35.914 29.371 1.00 86.25 78 GLY A C 1
ATOM 614 O O . GLY A 1 78 ? -17.234 -35.375 28.269 1.00 86.25 78 GLY A O 1
ATOM 615 N N . GLU A 1 79 ? -18.362 -35.710 30.198 1.00 84.75 79 GLU A N 1
ATOM 616 C CA . GLU A 1 79 ? -19.447 -34.750 29.925 1.00 84.75 79 GLU A CA 1
ATOM 617 C C . GLU A 1 79 ? -18.945 -33.295 29.985 1.00 84.75 79 GLU A C 1
ATOM 619 O O . GLU A 1 79 ? -19.378 -32.465 29.186 1.00 84.75 79 GLU A O 1
ATOM 624 N N . ASP A 1 80 ? -17.942 -33.022 30.826 1.00 92.56 80 ASP A N 1
ATOM 625 C CA . ASP A 1 80 ? -17.277 -31.720 30.969 1.00 92.56 80 ASP A CA 1
ATOM 626 C C . ASP A 1 80 ? -16.189 -31.511 29.897 1.00 92.56 80 ASP A C 1
ATOM 628 O O . ASP A 1 80 ? -15.011 -31.289 30.191 1.00 92.56 80 ASP A O 1
ATOM 632 N N . CYS A 1 81 ? -16.554 -31.654 28.623 1.00 95.19 81 CYS A N 1
ATOM 633 C CA . CYS A 1 81 ? -15.654 -31.353 27.513 1.00 95.19 81 CYS A CA 1
ATOM 634 C C . CYS A 1 81 ? -15.658 -29.841 27.235 1.00 95.19 81 CYS A C 1
ATOM 636 O O . CYS A 1 81 ? -16.702 -29.329 26.826 1.00 95.19 81 CYS A O 1
ATOM 638 N N . PRO A 1 82 ? -14.525 -29.126 27.390 1.00 97.00 82 PRO A N 1
ATOM 639 C CA . PRO A 1 82 ? -14.451 -27.684 27.152 1.00 97.00 82 PRO A CA 1
ATOM 640 C C . PRO A 1 82 ? -14.333 -27.337 25.663 1.00 97.00 82 PRO A C 1
ATOM 642 O O . PRO A 1 82 ? -14.136 -26.177 25.322 1.00 97.00 82 PRO A O 1
ATOM 645 N N . LEU A 1 83 ? -14.409 -28.328 24.771 1.00 97.75 83 LEU A N 1
ATOM 646 C CA . LEU A 1 83 ? -14.196 -28.171 23.337 1.00 97.75 83 LEU A CA 1
ATOM 647 C C . LEU A 1 83 ? -15.519 -28.253 22.575 1.00 97.75 83 LEU A C 1
ATOM 649 O O . LEU A 1 83 ? -16.463 -28.932 22.991 1.00 97.75 83 LEU A O 1
ATOM 653 N N . ASP A 1 84 ? -15.566 -27.584 21.431 1.00 97.88 84 ASP A N 1
ATOM 654 C CA . ASP A 1 84 ? -16.644 -27.702 20.455 1.00 97.88 84 ASP A CA 1
ATOM 655 C C . ASP A 1 84 ? -16.078 -27.752 19.024 1.00 97.88 84 ASP A C 1
ATOM 657 O O . ASP A 1 84 ? -14.881 -27.547 18.793 1.00 97.88 84 ASP A O 1
ATOM 661 N N . VAL A 1 85 ? -16.944 -28.059 18.056 1.00 97.88 85 VAL A N 1
ATOM 662 C CA . VAL A 1 85 ? -16.610 -28.056 16.627 1.00 97.88 85 VAL A CA 1
ATOM 663 C C . VAL A 1 85 ? -17.576 -27.153 15.892 1.00 97.88 85 VAL A C 1
ATOM 665 O O . VAL A 1 85 ? -18.773 -27.433 15.833 1.00 97.88 85 VAL A O 1
ATOM 668 N N . ILE A 1 86 ? -17.044 -26.112 15.265 1.00 97.44 86 ILE A N 1
ATOM 669 C CA . ILE A 1 86 ? -17.816 -25.231 14.386 1.00 97.44 86 ILE A CA 1
ATOM 670 C C . ILE A 1 86 ? -17.370 -25.383 12.938 1.00 97.44 86 ILE A C 1
ATOM 672 O O . ILE A 1 86 ? -16.298 -25.919 12.654 1.00 97.44 86 ILE A O 1
ATOM 676 N N . GLN A 1 87 ? -18.196 -24.906 12.011 1.00 97.31 87 GLN A N 1
ATOM 677 C CA . GLN A 1 87 ? -17.837 -24.811 10.604 1.00 97.31 87 GLN A CA 1
ATOM 678 C C . GLN A 1 87 ? -17.637 -23.344 10.226 1.00 97.31 87 GLN A C 1
ATOM 680 O O . GLN A 1 87 ? -18.522 -22.523 10.463 1.00 97.31 87 GLN A O 1
ATOM 685 N N . ASP A 1 88 ? -16.486 -23.009 9.645 1.00 94.81 88 ASP A N 1
ATOM 686 C CA . ASP A 1 88 ? -16.223 -21.639 9.200 1.00 94.81 88 ASP A CA 1
ATOM 687 C C . ASP A 1 88 ? -16.810 -21.335 7.812 1.00 94.81 88 ASP A C 1
ATOM 689 O O . ASP A 1 88 ? -17.387 -22.193 7.137 1.00 94.81 88 ASP A O 1
ATOM 693 N N . SER A 1 89 ? -16.652 -20.088 7.355 1.00 91.38 89 SER A N 1
ATOM 694 C CA . SER A 1 89 ? -17.189 -19.614 6.072 1.00 91.38 89 SER A CA 1
ATOM 695 C C . SER A 1 89 ? -16.628 -20.329 4.842 1.00 91.38 89 SER A C 1
ATOM 697 O O . SER A 1 89 ? -17.200 -20.211 3.761 1.00 91.38 89 SER A O 1
ATOM 699 N N . HIS A 1 90 ? -15.523 -21.062 4.981 1.00 91.31 90 HIS A N 1
ATOM 700 C CA . HIS A 1 90 ? -14.915 -21.847 3.908 1.00 91.31 90 HIS A CA 1
ATOM 701 C C . HIS A 1 90 ? -15.267 -23.334 4.003 1.00 91.31 90 HIS A C 1
ATOM 703 O O . HIS A 1 90 ? -14.731 -24.141 3.244 1.00 91.31 90 HIS A O 1
ATOM 709 N N . GLY A 1 91 ? -16.153 -23.703 4.929 1.00 94.81 91 GLY A N 1
ATOM 710 C CA . GLY A 1 91 ? -16.594 -25.073 5.132 1.00 94.81 91 GLY A CA 1
ATOM 711 C C . GLY A 1 91 ? -15.615 -25.940 5.923 1.00 94.81 91 GLY A C 1
ATOM 712 O O . GLY A 1 91 ? -15.860 -27.142 6.033 1.00 94.81 91 GLY A O 1
ATOM 713 N N . TRP A 1 92 ? -14.538 -25.372 6.474 1.00 97.44 92 TRP A N 1
ATOM 714 C CA . TRP A 1 92 ? -13.605 -26.117 7.319 1.00 97.44 92 TRP A CA 1
ATOM 715 C C . TRP A 1 92 ? -14.199 -26.326 8.701 1.00 97.44 92 TRP A C 1
ATOM 717 O O . TRP A 1 92 ? -14.952 -25.488 9.194 1.00 97.44 92 TRP A O 1
ATOM 727 N N . ARG A 1 93 ? -13.826 -27.435 9.340 1.00 98.00 93 ARG A N 1
ATOM 728 C CA . ARG A 1 93 ? -14.168 -27.668 10.742 1.00 98.00 93 ARG A CA 1
ATOM 729 C C . ARG A 1 93 ? -13.093 -27.077 11.625 1.00 98.00 93 ARG A C 1
ATOM 731 O O . ARG A 1 93 ? -11.920 -27.383 11.434 1.00 98.00 93 ARG A O 1
ATOM 738 N N . VAL A 1 94 ? -13.501 -26.272 12.589 1.00 98.31 94 VAL A N 1
ATOM 739 C CA . VAL A 1 94 ? -12.603 -25.636 13.544 1.00 98.31 94 VAL A CA 1
ATOM 740 C C . VAL A 1 94 ? -12.854 -26.249 14.913 1.00 98.31 94 VAL A C 1
ATOM 742 O O . VAL A 1 94 ? -13.975 -26.195 15.418 1.00 98.31 94 VAL A O 1
ATOM 745 N N . LEU A 1 95 ? -11.814 -26.851 15.491 1.00 98.44 95 LEU A N 1
ATOM 746 C CA . LEU A 1 95 ? -11.779 -27.223 16.904 1.00 98.44 95 LEU A CA 1
ATOM 747 C C . LEU A 1 95 ? -11.548 -25.959 17.727 1.00 98.44 95 LEU A C 1
ATOM 749 O O . LEU A 1 95 ? -10.523 -25.302 17.545 1.00 98.44 95 LEU A O 1
ATOM 753 N N . VAL A 1 96 ? -12.494 -25.632 18.600 1.00 98.19 96 VAL A N 1
ATOM 754 C CA . VAL A 1 96 ? -12.502 -24.392 19.388 1.00 98.19 96 VAL A CA 1
ATOM 755 C C . VAL A 1 96 ? -12.778 -24.698 20.852 1.00 98.19 96 VAL A C 1
ATOM 757 O O . VAL A 1 96 ? -13.376 -25.731 21.171 1.00 98.19 96 VAL A O 1
ATOM 760 N N . LEU A 1 97 ? -12.378 -23.800 21.746 1.00 98.12 97 LEU A N 1
ATOM 761 C CA . LEU A 1 97 ? -12.833 -23.842 23.132 1.00 98.12 97 LEU A CA 1
ATOM 762 C C . LEU A 1 97 ? -14.265 -23.290 23.225 1.00 98.12 97 LEU A C 1
ATOM 764 O O . LEU A 1 97 ? -14.641 -22.356 22.517 1.00 98.12 97 LEU A O 1
ATOM 768 N N . GLN A 1 98 ? -15.076 -23.836 24.131 1.00 97.31 98 GLN A N 1
ATOM 769 C CA . GLN A 1 98 ? -16.428 -23.330 24.396 1.00 97.31 98 GLN A CA 1
ATOM 770 C C . GLN A 1 98 ? -16.405 -21.883 24.900 1.00 97.31 98 GLN A C 1
ATOM 772 O O . GLN A 1 98 ? -17.313 -21.117 24.591 1.00 97.31 98 GLN A O 1
ATOM 777 N N . GLU A 1 99 ? -15.355 -21.483 25.621 1.00 96.81 99 GLU A N 1
ATOM 778 C CA . GLU A 1 99 ? -15.178 -20.094 26.053 1.00 96.81 99 GLU A CA 1
ATOM 779 C C . GLU A 1 99 ? -14.984 -19.130 24.875 1.00 96.81 99 GLU A C 1
ATOM 781 O O . GLU A 1 99 ? -15.483 -18.011 24.934 1.00 96.81 99 GLU A O 1
ATOM 786 N N . GLU A 1 100 ? -14.346 -19.565 23.778 1.00 96.75 100 GLU A N 1
ATOM 787 C CA . GLU A 1 100 ? -14.208 -18.743 22.570 1.00 96.75 100 GLU A CA 1
ATOM 788 C C . GLU A 1 100 ? -15.574 -18.506 21.920 1.00 96.75 100 GLU A C 1
ATOM 790 O O . GLU A 1 100 ? -15.862 -17.392 21.485 1.00 96.75 100 GLU A O 1
ATOM 795 N N . LEU A 1 101 ? -16.439 -19.529 21.896 1.00 96.19 101 LEU A N 1
ATOM 796 C CA . LEU A 1 101 ? -17.808 -19.402 21.389 1.00 96.19 101 LEU A CA 1
ATOM 797 C C . LEU A 1 101 ? -18.643 -18.452 22.247 1.00 96.19 101 LEU A C 1
ATOM 799 O O . LEU A 1 101 ? -19.298 -17.564 21.708 1.00 96.19 101 LEU A O 1
ATOM 803 N N . LEU A 1 102 ? -18.568 -18.590 23.572 1.00 95.44 102 LEU A N 1
ATOM 804 C CA . LEU A 1 102 ? -19.258 -17.698 24.505 1.00 95.44 102 LEU A CA 1
ATOM 805 C C . LEU A 1 102 ? -18.758 -16.253 24.383 1.00 95.44 102 LEU A C 1
ATOM 807 O O . LEU A 1 102 ? -19.561 -15.323 24.381 1.00 95.44 102 LEU A O 1
ATOM 811 N N . ALA A 1 103 ? -17.445 -16.057 24.236 1.00 92.88 103 ALA A N 1
ATOM 812 C CA . ALA A 1 103 ? -16.863 -14.741 24.002 1.00 92.88 103 ALA A CA 1
ATOM 813 C C . ALA A 1 103 ? -17.352 -14.152 22.672 1.00 92.88 103 ALA A C 1
ATOM 815 O O . ALA A 1 103 ? -17.767 -12.996 22.624 1.00 92.88 103 ALA A O 1
ATOM 816 N N . GLN A 1 104 ? -17.363 -14.950 21.599 1.00 91.94 104 GLN A N 1
ATOM 817 C CA . GLN A 1 104 ? -17.879 -14.521 20.303 1.00 91.94 104 GLN A CA 1
ATOM 818 C C . GLN A 1 104 ? -19.353 -14.101 20.387 1.00 91.94 104 GLN A C 1
ATOM 820 O O . GLN A 1 104 ? -19.710 -13.067 19.820 1.00 91.94 104 GLN A O 1
ATOM 825 N N . GLU A 1 105 ? -20.199 -14.870 21.075 1.00 90.81 105 GLU A N 1
ATOM 826 C CA . GLU A 1 105 ? -21.609 -14.530 21.294 1.00 90.81 105 GLU A CA 1
ATOM 827 C C . GLU A 1 105 ? -21.760 -13.233 22.096 1.00 90.81 105 GLU A C 1
ATOM 829 O O . GLU A 1 105 ? -22.525 -12.364 21.680 1.00 90.81 105 GLU A O 1
ATOM 834 N N . GLY A 1 106 ? -20.982 -13.062 23.170 1.00 88.75 106 GLY A N 1
ATOM 835 C CA . GLY A 1 106 ? -20.986 -11.847 23.989 1.00 88.75 106 GLY A CA 1
ATOM 836 C C . GLY A 1 106 ? -20.651 -10.589 23.185 1.00 88.75 106 GLY A C 1
ATOM 837 O O . GLY A 1 106 ? -21.417 -9.630 23.195 1.00 88.75 106 GLY A O 1
ATOM 838 N N . PHE A 1 107 ? -19.572 -10.620 22.398 1.00 85.56 107 PHE A N 1
ATOM 839 C CA . PHE A 1 107 ? -19.193 -9.479 21.553 1.00 85.56 107 PHE A CA 1
ATOM 840 C C . PHE A 1 107 ? -20.142 -9.261 20.364 1.00 85.56 107 PHE A C 1
ATOM 842 O O . PHE A 1 107 ? -20.300 -8.139 19.894 1.00 85.56 107 PHE A O 1
ATOM 849 N N . SER A 1 108 ? -20.785 -10.316 19.852 1.00 80.44 108 SER A N 1
ATOM 850 C CA . SER A 1 108 ? -21.728 -10.182 18.727 1.00 80.44 108 SER A CA 1
ATOM 851 C C . SER A 1 108 ? -23.080 -9.609 19.162 1.00 80.44 108 SER A C 1
ATOM 853 O O . SER A 1 108 ? -23.772 -9.007 18.341 1.00 80.44 108 SER A O 1
ATOM 855 N N . GLN A 1 109 ? -23.472 -9.798 20.427 1.00 72.81 109 GLN A N 1
ATOM 856 C CA . GLN A 1 109 ? -24.661 -9.160 20.997 1.00 72.81 109 GLN A CA 1
ATOM 857 C C . GLN A 1 109 ? -24.443 -7.655 21.178 1.00 72.81 109 GLN A C 1
ATOM 859 O O . GLN A 1 109 ? -25.324 -6.893 20.800 1.00 72.81 109 GLN A O 1
ATOM 864 N N . GLU A 1 110 ? -23.253 -7.221 21.611 1.00 61.38 110 GLU A N 1
ATOM 865 C CA . GLU A 1 110 ? -22.895 -5.794 21.673 1.00 61.38 110 GLU A CA 1
ATOM 866 C C . GLU A 1 110 ? -22.969 -5.123 20.286 1.00 61.38 110 GLU A C 1
ATOM 868 O O . GLU A 1 110 ? -23.599 -4.078 20.145 1.00 61.38 110 GLU A O 1
ATOM 873 N N . GLU A 1 111 ? -22.440 -5.761 19.232 1.00 57.00 111 GLU A N 1
ATOM 874 C CA . GLU A 1 111 ? -22.506 -5.232 17.854 1.00 57.00 111 GLU A CA 1
ATOM 875 C C . GLU A 1 111 ? -23.953 -5.145 17.304 1.00 57.00 111 GLU A C 1
ATOM 877 O O . GLU A 1 111 ? -24.251 -4.283 16.477 1.00 57.00 111 GLU A O 1
ATOM 882 N N . GLN A 1 112 ? -24.877 -6.012 17.749 1.00 50.41 112 GLN A N 1
ATOM 883 C CA . GLN A 1 112 ? -26.288 -5.989 17.319 1.00 50.41 112 GLN A CA 1
ATOM 884 C C . GLN A 1 112 ? -27.187 -5.100 18.191 1.00 50.41 112 GLN A C 1
ATOM 886 O O . GLN A 1 112 ? -28.189 -4.577 17.693 1.00 50.41 112 GLN A O 1
ATOM 891 N N . GLU A 1 113 ? -26.844 -4.903 19.463 1.00 46.19 113 GLU A N 1
ATOM 892 C CA . GLU A 1 113 ? -27.520 -3.964 20.364 1.00 46.19 113 GLU A CA 1
ATOM 893 C C . GLU A 1 113 ? -27.069 -2.513 20.108 1.00 46.19 113 GLU A C 1
ATOM 895 O O . GLU A 1 113 ? -27.886 -1.600 20.219 1.00 46.19 113 GLU A O 1
ATOM 900 N N . GLU A 1 114 ? -25.853 -2.272 19.602 1.00 46.00 114 GLU A N 1
ATOM 901 C CA . GLU A 1 114 ? -25.438 -0.947 19.103 1.00 46.00 114 GLU A CA 1
ATOM 902 C C . GLU A 1 114 ? -26.212 -0.493 17.845 1.00 46.00 114 GLU A C 1
ATOM 904 O O . GLU A 1 114 ? -26.419 0.707 17.647 1.00 46.00 114 GLU A O 1
ATOM 909 N N . GLU A 1 115 ? -26.744 -1.419 17.034 1.00 45.16 115 GLU A N 1
ATOM 910 C CA . GLU A 1 115 ? -27.646 -1.102 15.909 1.00 45.16 115 GLU A CA 1
ATOM 911 C C . GLU A 1 115 ? -29.143 -1.094 16.293 1.00 45.16 115 GLU A C 1
ATOM 913 O O . GLU A 1 115 ? -29.990 -0.693 15.484 1.00 45.16 115 GLU A O 1
ATOM 918 N N . LYS A 1 116 ? -29.499 -1.489 17.527 1.00 41.72 116 LYS A N 1
ATOM 919 C CA . LYS A 1 116 ? -30.889 -1.523 18.025 1.00 41.72 116 LYS A CA 1
ATOM 920 C C . LYS A 1 116 ? -31.110 -0.960 19.435 1.00 41.72 116 LYS A C 1
ATOM 922 O O . LYS A 1 116 ? -32.159 -1.215 20.003 1.00 41.72 116 LYS A O 1
ATOM 927 N N . GLY A 1 117 ? -30.238 -0.088 19.927 1.00 46.88 117 GLY A N 1
ATOM 928 C CA . GLY A 1 117 ? -30.520 0.804 21.053 1.00 46.88 117 GLY A CA 1
ATOM 929 C C . GLY A 1 117 ? -30.500 0.165 22.449 1.00 46.88 117 GLY A C 1
ATOM 930 O O . GLY A 1 117 ? -30.998 -0.932 22.668 1.00 46.88 117 GLY A O 1
ATOM 931 N N . ASP A 1 118 ? -29.997 0.969 23.389 1.00 40.59 118 ASP A N 1
ATOM 932 C CA . ASP A 1 118 ? -29.949 0.793 24.849 1.00 40.59 118 ASP A CA 1
ATOM 933 C C . ASP A 1 118 ? -28.864 -0.129 25.438 1.00 40.59 118 ASP A C 1
ATOM 935 O O . ASP A 1 118 ? -29.120 -1.170 26.028 1.00 40.59 118 ASP A O 1
ATOM 939 N N . SER A 1 119 ? -27.626 0.380 25.374 1.00 40.16 119 SER A N 1
ATOM 940 C CA . SER A 1 119 ? -26.690 0.552 26.504 1.00 40.16 119 SER A CA 1
ATOM 941 C C . SER A 1 119 ? -27.041 -0.163 27.822 1.00 40.16 119 SER A C 1
ATOM 943 O O . SER A 1 119 ? -27.926 0.290 28.552 1.00 40.16 119 SER A O 1
ATOM 945 N N . LEU A 1 120 ? -26.174 -1.089 28.247 1.00 37.62 120 LEU A N 1
ATOM 946 C CA . LEU A 1 120 ? -25.885 -1.334 29.665 1.00 37.62 120 LEU A CA 1
ATOM 947 C C . LEU A 1 120 ? -24.383 -1.590 29.899 1.00 37.62 120 LEU A C 1
ATOM 949 O O . LEU A 1 120 ? -23.946 -2.710 30.143 1.00 37.62 120 LEU A O 1
ATOM 953 N N . LEU A 1 121 ? -23.603 -0.507 29.918 1.00 34.22 121 LEU A N 1
ATOM 954 C CA . LEU A 1 121 ? -22.438 -0.395 30.806 1.00 34.22 121 LEU A CA 1
ATOM 955 C C . LEU A 1 121 ? -22.860 0.328 32.109 1.00 34.22 121 LEU A C 1
ATOM 957 O O . LEU A 1 121 ? -23.955 0.885 32.189 1.00 34.22 121 LEU A O 1
ATOM 961 N N . PRO A 1 122 ? -22.067 0.211 33.185 1.00 37.59 122 PRO A N 1
ATOM 962 C CA . PRO A 1 122 ? -22.558 -0.125 34.515 1.00 37.59 122 PRO A CA 1
ATOM 963 C C . PRO A 1 122 ? -23.142 1.059 35.290 1.00 37.59 122 PRO A C 1
ATOM 965 O O . PRO A 1 122 ? -22.722 2.203 35.138 1.00 37.59 122 PRO A O 1
ATOM 968 N N . LEU A 1 123 ? -24.063 0.725 36.204 1.00 43.16 123 LEU A N 1
ATOM 969 C CA . LEU A 1 123 ? -24.644 1.599 37.224 1.00 43.16 123 LEU A CA 1
ATOM 970 C C . LEU A 1 123 ? -23.582 2.464 37.923 1.00 43.16 123 LEU A C 1
ATOM 972 O O . LEU A 1 123 ? -23.000 2.009 38.902 1.00 43.16 123 LEU A O 1
ATOM 976 N N . VAL A 1 124 ? -23.431 3.722 37.512 1.00 44.06 124 VAL A N 1
ATOM 977 C CA . VAL A 1 124 ? -23.376 4.897 38.395 1.00 44.06 124 VAL A CA 1
ATOM 978 C C . VAL A 1 124 ? -23.807 6.114 37.568 1.00 44.06 124 VAL A C 1
ATOM 980 O O . VAL A 1 124 ? -23.350 6.293 36.449 1.00 44.06 124 VAL A O 1
ATOM 983 N N . VAL A 1 125 ? -24.599 6.981 38.200 1.00 37.91 125 VAL A N 1
ATOM 984 C CA . VAL A 1 125 ? -24.917 8.384 37.872 1.00 37.91 125 VAL A CA 1
ATOM 985 C C . VAL A 1 125 ? -26.376 8.622 37.463 1.00 37.91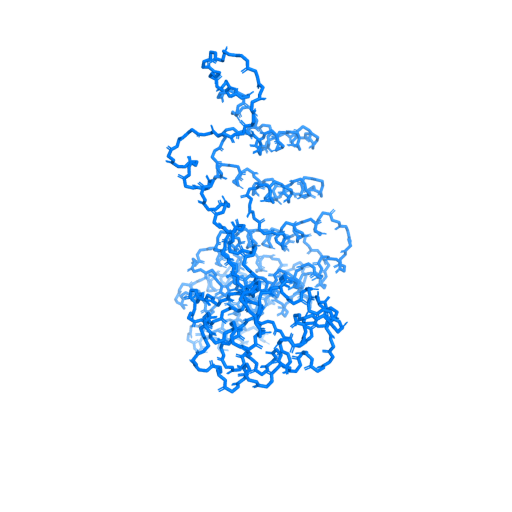 125 VAL A C 1
ATOM 987 O O . VAL A 1 125 ? -26.954 8.020 36.570 1.00 37.91 125 VAL A O 1
ATOM 990 N N . GLN A 1 126 ? -26.962 9.500 38.266 1.00 43.19 126 GLN A N 1
ATOM 991 C CA . GLN A 1 126 ? -28.328 9.986 38.316 1.00 43.19 126 GLN A CA 1
ATOM 992 C C . GLN A 1 126 ? -28.723 10.765 37.050 1.00 43.19 126 GLN A C 1
ATOM 994 O O . GLN A 1 126 ? -27.917 11.529 36.535 1.00 43.19 126 GLN A O 1
ATOM 999 N N . GLU A 1 127 ? -29.988 10.624 36.640 1.00 44.91 127 GLU A N 1
ATOM 1000 C CA . GLU A 1 127 ? -30.780 11.579 35.840 1.00 44.91 127 GLU A CA 1
ATOM 1001 C C . GLU A 1 127 ? -30.001 12.433 34.811 1.00 44.91 127 GLU A C 1
ATOM 1003 O O . GLU A 1 127 ? -29.786 13.634 35.002 1.00 44.91 127 GLU A O 1
ATOM 1008 N N . GLU A 1 128 ? -29.636 11.847 33.667 1.00 40.31 128 GLU A N 1
ATOM 1009 C CA . GLU A 1 128 ? -29.091 12.607 32.540 1.00 40.31 128 GLU A CA 1
ATOM 1010 C C . GLU A 1 128 ? -30.205 13.165 31.642 1.00 40.31 128 GLU A C 1
ATOM 1012 O O . GLU A 1 128 ? -30.914 12.462 30.924 1.00 40.31 128 GLU A O 1
ATOM 1017 N N . LYS A 1 129 ? -30.321 14.496 31.669 1.00 45.97 129 LYS A N 1
ATOM 1018 C CA . LYS A 1 129 ? -30.774 15.307 30.533 1.00 45.97 129 LYS A CA 1
ATOM 1019 C C . LYS A 1 129 ? -30.061 14.827 29.270 1.00 45.97 129 LYS A C 1
ATOM 1021 O O . LYS A 1 129 ? -28.847 14.681 29.327 1.00 45.97 129 LYS A O 1
ATOM 1026 N N . GLU A 1 130 ? -30.776 14.708 28.149 1.00 42.91 130 GLU A N 1
ATOM 1027 C CA . GLU A 1 130 ? -30.206 14.573 26.800 1.00 42.91 130 GLU A CA 1
ATOM 1028 C C . GLU A 1 130 ? -28.920 15.407 26.659 1.00 42.91 130 GLU A C 1
ATOM 1030 O O . GLU A 1 130 ? -28.961 16.626 26.440 1.00 42.91 130 GLU A O 1
ATOM 1035 N N . VAL A 1 131 ? -27.758 14.766 26.798 1.00 50.81 131 VAL A N 1
ATOM 1036 C CA . VAL A 1 131 ? -26.483 15.401 26.497 1.00 50.81 131 VAL A CA 1
ATOM 1037 C C . VAL A 1 131 ? -26.416 15.429 24.982 1.00 50.81 131 VAL A C 1
ATOM 1039 O O . VAL A 1 131 ? -25.926 14.513 24.330 1.00 50.81 131 VAL A O 1
ATOM 1042 N N . ARG A 1 132 ? -26.976 16.489 24.394 1.00 51.97 132 ARG A N 1
ATOM 1043 C CA . ARG A 1 132 ? -26.681 16.864 23.014 1.00 51.97 132 ARG A CA 1
ATOM 1044 C C . ARG A 1 132 ? -25.165 16.904 22.908 1.00 51.97 132 ARG A C 1
ATOM 1046 O O . ARG A 1 132 ? -24.558 17.825 23.454 1.00 51.97 132 ARG A O 1
ATOM 1053 N N . PHE A 1 133 ? -24.573 15.920 22.236 1.00 62.66 133 PHE A N 1
ATOM 1054 C CA . PHE A 1 133 ? -23.169 15.964 21.858 1.00 62.66 133 PHE A CA 1
ATOM 1055 C C . PHE A 1 133 ? -22.979 17.227 21.025 1.00 62.66 133 PHE A C 1
ATOM 1057 O O . PHE A 1 133 ? -23.303 17.278 19.838 1.00 62.66 133 PHE A O 1
ATOM 1064 N N . GLN A 1 134 ? -22.534 18.296 21.683 1.00 76.00 134 GLN A N 1
ATOM 1065 C CA . GLN A 1 134 ? -22.109 19.485 20.981 1.00 76.00 134 GLN A CA 1
ATOM 1066 C C . GLN A 1 134 ? -20.830 19.084 20.253 1.00 76.00 134 GLN A C 1
ATOM 1068 O O . GLN A 1 134 ? -19.890 18.618 20.903 1.00 76.00 134 GLN A O 1
ATOM 1073 N N . PRO A 1 135 ? -20.793 19.191 18.916 1.00 83.88 135 PRO A N 1
ATOM 1074 C CA . PRO A 1 135 ? -19.593 18.852 18.176 1.00 83.88 135 PRO A CA 1
ATOM 1075 C C . PRO A 1 135 ? -18.432 19.693 18.715 1.00 83.88 135 PRO A C 1
ATOM 1077 O O . PRO A 1 135 ? -18.578 20.898 18.914 1.00 83.88 135 PRO A O 1
ATOM 1080 N N . LEU A 1 136 ? -17.281 19.048 18.933 1.00 90.19 136 LEU A N 1
ATOM 1081 C CA . LEU A 1 136 ? -16.053 19.683 19.438 1.00 90.19 136 LEU A CA 1
ATOM 1082 C C . LEU A 1 136 ? -15.626 20.905 18.608 1.00 90.19 136 LEU A C 1
ATOM 1084 O O . LEU A 1 136 ? -14.934 21.785 19.113 1.00 90.19 136 LEU A O 1
ATOM 1088 N N . PHE A 1 137 ? -16.035 20.950 17.338 1.00 94.69 137 PHE A N 1
ATOM 1089 C CA . PHE A 1 137 ? -15.698 21.996 16.384 1.00 94.69 137 PHE A CA 1
ATOM 1090 C C . PHE A 1 137 ? -16.958 22.496 15.681 1.00 94.69 137 PHE A C 1
ATOM 1092 O O . PHE A 1 137 ? -17.776 21.703 15.206 1.00 94.69 137 PHE A O 1
ATOM 1099 N N . SER A 1 138 ? -17.099 23.817 15.566 1.00 95.19 138 SER A N 1
ATOM 1100 C CA . SER A 1 138 ? -18.125 24.402 14.707 1.00 95.19 138 SER A CA 1
ATOM 1101 C C . SER A 1 138 ? -17.765 24.205 13.225 1.00 95.19 138 SER A C 1
ATOM 1103 O O . SER A 1 138 ? -16.592 24.022 12.895 1.00 95.19 138 SER A O 1
ATOM 1105 N N . PRO A 1 139 ? -18.722 24.319 12.285 1.00 95.69 139 PRO A N 1
ATOM 1106 C CA . PRO A 1 139 ? -18.414 24.256 10.853 1.00 95.69 139 PRO A CA 1
ATOM 1107 C C . PRO A 1 139 ? -17.349 25.272 10.410 1.00 95.69 139 PRO A C 1
ATOM 1109 O O . PRO A 1 139 ? -16.530 24.972 9.548 1.00 95.69 139 PRO A O 1
ATOM 1112 N N . LYS A 1 140 ? -17.315 26.462 11.031 1.00 97.12 140 LYS A N 1
ATOM 1113 C CA . LYS A 1 140 ? -16.280 27.472 10.761 1.00 97.12 140 LYS A CA 1
ATOM 1114 C C . LYS A 1 140 ? -14.902 27.028 11.249 1.00 97.12 140 LYS A C 1
ATOM 1116 O O . LYS A 1 140 ? -13.917 27.279 10.561 1.00 97.12 140 LYS A O 1
ATOM 1121 N N . ASP A 1 141 ? -14.838 26.359 12.400 1.00 97.62 141 ASP A N 1
ATOM 1122 C CA . ASP A 1 141 ? -13.585 25.804 12.916 1.00 97.62 141 ASP A CA 1
ATOM 1123 C C . ASP A 1 141 ? -13.077 24.686 12.005 1.00 97.62 141 ASP A C 1
ATOM 1125 O O . ASP A 1 141 ? -11.887 24.637 11.723 1.00 97.62 141 ASP A O 1
ATOM 1129 N N . LEU A 1 142 ? -13.966 23.836 11.479 1.00 97.62 142 LEU A N 1
ATOM 1130 C CA . LEU A 1 142 ? -13.588 22.780 10.534 1.00 97.62 142 LEU A CA 1
ATOM 1131 C C . LEU A 1 142 ? -12.989 23.343 9.243 1.00 97.62 142 LEU A C 1
ATOM 1133 O O . LEU A 1 142 ? -11.949 22.864 8.801 1.00 97.62 142 LEU A O 1
ATOM 1137 N N . GLU A 1 143 ? -13.597 24.376 8.657 1.00 98.00 143 GLU A N 1
ATOM 1138 C CA . GLU A 1 143 ? -13.043 25.034 7.465 1.00 98.00 143 GLU A CA 1
ATOM 1139 C C . GLU A 1 143 ? -11.697 25.706 7.761 1.00 98.00 143 GLU A C 1
ATOM 1141 O O . GLU A 1 143 ? -10.761 25.605 6.965 1.00 98.00 143 GLU A O 1
ATOM 1146 N N . LYS A 1 144 ? -11.550 26.317 8.944 1.00 98.19 144 LYS A N 1
ATOM 1147 C CA . LYS A 1 144 ? -10.262 26.856 9.391 1.00 98.19 144 LYS A CA 1
ATOM 1148 C C . LYS A 1 144 ? -9.210 25.752 9.529 1.00 98.19 144 LYS A C 1
ATOM 1150 O O . LYS A 1 144 ? -8.095 25.935 9.060 1.00 98.19 144 LYS A O 1
ATOM 1155 N N . LEU A 1 145 ? -9.564 24.605 10.111 1.00 98.12 145 LEU A N 1
ATOM 1156 C CA . LEU A 1 145 ? -8.662 23.461 10.266 1.00 98.12 145 LEU A CA 1
ATOM 1157 C C . LEU A 1 145 ? -8.245 22.861 8.921 1.00 98.12 145 LEU A C 1
ATOM 1159 O O . LEU A 1 145 ? -7.077 22.519 8.758 1.00 98.12 145 LEU A O 1
ATOM 1163 N N . LYS A 1 146 ? -9.164 22.764 7.949 1.00 98.19 146 LYS A N 1
ATOM 1164 C CA . LYS A 1 146 ? -8.841 22.348 6.573 1.00 98.19 146 LYS A CA 1
ATOM 1165 C C . LYS A 1 146 ? -7.818 23.291 5.946 1.00 98.19 146 LYS A C 1
ATOM 1167 O O . LYS A 1 146 ? -6.828 22.832 5.383 1.00 98.19 146 LYS A O 1
ATOM 1172 N N . LEU A 1 147 ? -8.046 24.600 6.072 1.00 98.19 147 LEU A N 1
ATOM 1173 C CA . LEU A 1 147 ? -7.137 25.613 5.547 1.00 98.19 147 LEU A CA 1
ATOM 1174 C C . LEU A 1 147 ? -5.769 25.544 6.242 1.00 98.19 147 LEU A C 1
ATOM 1176 O O . LEU A 1 147 ? -4.754 25.473 5.564 1.00 98.19 147 LEU A O 1
ATOM 1180 N N . GLU A 1 148 ? -5.732 25.489 7.576 1.00 98.12 148 GLU A N 1
ATOM 1181 C CA . GLU A 1 148 ? -4.490 25.358 8.353 1.00 98.12 148 GLU A CA 1
ATOM 1182 C C . GLU A 1 148 ? -3.706 24.094 7.962 1.00 98.12 148 GLU A C 1
ATOM 1184 O O . GLU A 1 148 ? -2.499 24.174 7.733 1.00 98.12 148 GLU A O 1
ATOM 1189 N N . ALA A 1 149 ? -4.385 22.951 7.815 1.00 97.56 149 ALA A N 1
ATOM 1190 C CA . ALA A 1 149 ? -3.761 21.697 7.399 1.00 97.56 149 ALA A CA 1
ATOM 1191 C C . ALA A 1 149 ? -3.139 21.792 5.995 1.00 97.56 149 ALA A C 1
ATOM 1193 O O . ALA A 1 149 ? -2.023 21.326 5.788 1.00 97.56 149 ALA A O 1
ATOM 1194 N N . LEU A 1 150 ? -3.824 22.426 5.039 1.00 96.88 150 LEU A N 1
ATOM 1195 C CA . LEU A 1 150 ? -3.355 22.514 3.654 1.00 96.88 150 LEU A CA 1
ATOM 1196 C C . LEU A 1 150 ? -2.309 23.616 3.444 1.00 96.88 150 LEU A C 1
ATOM 1198 O O . LEU A 1 150 ? -1.351 23.427 2.699 1.00 96.88 150 LEU A O 1
ATOM 1202 N N . THR A 1 151 ? -2.453 24.772 4.092 1.00 96.81 151 THR A N 1
ATOM 1203 C CA . THR A 1 151 ? -1.712 25.983 3.701 1.00 96.81 151 THR A CA 1
ATOM 1204 C C . THR A 1 151 ? -0.767 26.546 4.759 1.00 96.81 151 THR A C 1
ATOM 1206 O O . THR A 1 151 ? -0.061 27.502 4.444 1.00 96.81 151 THR A O 1
ATOM 1209 N N . SER A 1 152 ? -0.744 26.038 6.000 1.00 96.75 152 SER A N 1
ATOM 1210 C CA . SER A 1 152 ? 0.141 26.614 7.028 1.00 96.75 152 SER A CA 1
ATOM 1211 C C . SER A 1 152 ? 1.621 26.406 6.696 1.00 96.75 152 SER A C 1
ATOM 1213 O O . SER A 1 152 ? 2.053 25.304 6.388 1.00 96.75 152 SER A O 1
ATOM 1215 N N . ALA A 1 153 ? 2.422 27.467 6.786 1.00 96.25 153 ALA A N 1
ATOM 1216 C CA . ALA A 1 153 ? 3.873 27.370 6.631 1.00 96.25 153 ALA A CA 1
ATOM 1217 C C . ALA A 1 153 ? 4.582 26.882 7.911 1.00 96.25 153 ALA A C 1
ATOM 1219 O O . ALA A 1 153 ? 5.743 26.481 7.841 1.00 96.25 153 ALA A O 1
ATOM 1220 N N . ASP A 1 154 ? 3.914 26.930 9.072 1.00 97.62 154 ASP A N 1
ATOM 1221 C CA . ASP A 1 154 ? 4.451 26.402 10.327 1.00 97.62 154 ASP A CA 1
ATOM 1222 C C . ASP A 1 154 ? 4.099 24.915 10.455 1.00 97.62 154 ASP A C 1
ATOM 1224 O O . ASP A 1 154 ? 2.942 24.525 10.631 1.00 97.62 154 ASP A O 1
ATOM 1228 N N . GLU A 1 155 ? 5.134 24.080 10.410 1.00 97.56 155 GLU A N 1
ATOM 1229 C CA . GLU A 1 155 ? 5.037 22.630 10.545 1.00 97.56 155 GLU A CA 1
ATOM 1230 C C . GLU A 1 155 ? 4.272 22.197 11.808 1.00 97.56 155 GLU A C 1
ATOM 1232 O O . GLU A 1 155 ? 3.464 21.268 11.762 1.00 97.56 155 GLU A O 1
ATOM 1237 N N . LYS A 1 156 ? 4.477 22.878 12.944 1.00 97.88 156 LYS A N 1
ATOM 1238 C CA . LYS A 1 156 ? 3.814 22.519 14.206 1.00 97.88 156 LYS A CA 1
ATOM 1239 C C . LYS A 1 156 ? 2.328 22.834 14.169 1.00 97.88 156 LYS A C 1
ATOM 1241 O O . LYS A 1 156 ? 1.528 22.046 14.678 1.00 97.88 156 LYS A O 1
ATOM 1246 N N . GLU A 1 157 ? 1.962 23.971 13.584 1.00 97.94 157 GLU A N 1
ATOM 1247 C CA . GLU A 1 157 ? 0.561 24.343 13.399 1.00 97.94 157 GLU A CA 1
ATOM 1248 C C . GLU A 1 157 ? -0.133 23.365 12.457 1.00 97.94 157 GLU A C 1
ATOM 1250 O O . GLU A 1 157 ? -1.211 22.870 12.788 1.00 97.94 157 GLU A O 1
ATOM 1255 N N . ARG A 1 158 ? 0.516 23.007 11.343 1.00 97.94 158 ARG A N 1
ATOM 1256 C CA . ARG A 1 158 ? 0.005 22.019 10.389 1.00 97.94 158 ARG A CA 1
ATOM 1257 C C . ARG A 1 158 ? -0.202 20.649 11.040 1.00 97.94 158 ARG A C 1
ATOM 1259 O O . ARG A 1 158 ? -1.292 20.092 10.938 1.00 97.94 158 ARG A O 1
ATOM 1266 N N . ILE A 1 159 ? 0.780 20.134 11.786 1.00 98.38 159 ILE A N 1
ATOM 1267 C CA . ILE A 1 159 ? 0.646 18.882 12.560 1.00 98.38 159 ILE A CA 1
ATOM 1268 C C . ILE A 1 159 ? -0.516 18.979 13.560 1.00 98.38 159 ILE A C 1
ATOM 1270 O O . ILE A 1 159 ? -1.328 18.059 13.677 1.00 98.38 159 ILE A O 1
ATOM 1274 N N . GLY A 1 160 ? -0.630 20.104 14.272 1.00 98.19 160 GLY A N 1
ATOM 1275 C CA . GLY A 1 160 ? -1.737 20.358 15.193 1.00 98.19 160 GLY A CA 1
ATOM 1276 C C . GLY A 1 160 ? -3.102 20.365 14.498 1.00 98.19 160 GLY A C 1
ATOM 1277 O O . GLY A 1 160 ? -4.064 19.817 15.041 1.00 98.19 160 GLY A O 1
ATOM 1278 N N . ALA A 1 161 ? -3.190 20.944 13.300 1.00 98.44 161 ALA A N 1
ATOM 1279 C CA . ALA A 1 161 ? -4.396 20.954 12.484 1.00 98.44 161 ALA A CA 1
ATOM 1280 C C . ALA A 1 161 ? -4.759 19.544 11.998 1.00 98.44 161 ALA A C 1
ATOM 1282 O O . ALA A 1 161 ? -5.906 19.137 12.163 1.00 98.44 161 ALA A O 1
ATOM 1283 N N . LEU A 1 162 ? -3.791 18.759 11.508 1.00 98.38 162 LEU A N 1
ATOM 1284 C CA . LEU A 1 162 ? -4.006 17.369 11.080 1.00 98.38 162 LEU A CA 1
ATOM 1285 C C . LEU A 1 162 ? -4.549 16.495 12.219 1.00 98.38 162 LEU A C 1
ATOM 1287 O O . LEU A 1 162 ? -5.543 15.795 12.034 1.00 98.38 162 LEU A O 1
ATOM 1291 N N . ARG A 1 163 ? -3.985 16.602 13.429 1.00 98.50 163 ARG A N 1
ATOM 1292 C CA . ARG A 1 163 ? -4.499 15.904 14.624 1.00 98.50 163 ARG A CA 1
ATOM 1293 C C . ARG A 1 163 ? -5.952 16.255 14.923 1.00 98.50 163 ARG A C 1
ATOM 1295 O O . ARG A 1 163 ? -6.774 15.375 15.170 1.00 98.50 163 ARG A O 1
ATOM 1302 N N . LYS A 1 164 ? -6.291 17.545 14.877 1.00 98.31 164 LYS A N 1
ATOM 1303 C CA . LYS A 1 164 ? -7.669 18.005 15.099 1.00 98.31 164 LYS A CA 1
ATOM 1304 C C . LYS A 1 164 ? -8.605 17.526 13.989 1.00 98.31 164 LYS A C 1
ATOM 1306 O O . LYS A 1 164 ? -9.715 17.108 14.293 1.00 98.31 164 LYS A O 1
ATOM 1311 N N . VAL A 1 165 ? -8.157 17.527 12.731 1.00 98.00 165 VAL A N 1
ATOM 1312 C CA . VAL A 1 165 ? -8.900 16.985 11.581 1.00 98.00 165 VAL A CA 1
ATOM 1313 C C . VAL A 1 165 ? -9.226 15.509 11.798 1.00 98.00 165 VAL A C 1
ATOM 1315 O O . VAL A 1 165 ? -10.383 15.124 11.625 1.00 98.00 165 VAL A O 1
ATOM 1318 N N . ILE A 1 166 ? -8.259 14.699 12.236 1.00 97.44 166 ILE A N 1
ATOM 1319 C CA . ILE A 1 166 ? -8.446 13.263 12.495 1.00 97.44 166 ILE A CA 1
ATOM 1320 C C . ILE A 1 166 ? -9.571 13.027 13.518 1.00 97.44 166 ILE A C 1
ATOM 1322 O O . ILE A 1 166 ? -10.453 12.202 13.275 1.00 97.44 166 ILE A O 1
ATOM 1326 N N . HIS A 1 167 ? -9.618 13.815 14.596 1.00 96.19 167 HIS A N 1
ATOM 1327 C CA . HIS A 1 167 ? -10.636 13.709 15.654 1.00 96.19 167 HIS A CA 1
ATOM 1328 C C . HIS A 1 167 ? -11.905 14.549 15.423 1.00 96.19 167 HIS A C 1
ATOM 1330 O O . HIS A 1 167 ? -12.791 14.592 16.274 1.00 96.19 167 HIS A O 1
ATOM 1336 N N . SER A 1 168 ? -12.008 15.239 14.289 1.00 96.44 168 SER A N 1
ATOM 1337 C CA . SER A 1 168 ? -13.165 16.078 13.970 1.00 96.44 168 SER A CA 1
ATOM 1338 C C . SER A 1 168 ? -14.367 15.272 13.459 1.00 96.44 168 SER A C 1
ATOM 1340 O O . SER A 1 168 ? -14.262 14.078 13.172 1.00 96.44 168 SER A O 1
ATOM 1342 N N . SER A 1 169 ? -15.504 15.944 13.268 1.00 95.25 169 SER A N 1
ATOM 1343 C CA . SER A 1 169 ? -16.717 15.380 12.658 1.00 95.25 169 SER A CA 1
ATOM 1344 C C . SER A 1 169 ? -16.685 15.312 11.123 1.00 95.25 169 SER A C 1
ATOM 1346 O O . SER A 1 169 ? -17.708 15.014 10.509 1.00 95.25 169 SER A O 1
ATOM 1348 N N . LEU A 1 170 ? -15.540 15.590 10.482 1.00 95.94 170 LEU A N 1
ATOM 1349 C CA . LEU A 1 170 ? -15.394 15.436 9.032 1.00 95.94 170 LEU A CA 1
ATOM 1350 C C . LEU A 1 170 ? -15.626 13.989 8.593 1.00 95.94 170 LEU A C 1
ATOM 1352 O O . LEU A 1 170 ? -15.360 13.039 9.335 1.00 95.94 170 LEU A O 1
ATOM 1356 N N . SER A 1 171 ? -16.075 13.817 7.352 1.00 95.38 171 SER A N 1
ATOM 1357 C CA . SER A 1 171 ? -16.217 12.480 6.779 1.00 95.38 171 SER A CA 1
ATOM 1358 C C . SER A 1 171 ? -14.853 11.788 6.650 1.00 95.38 171 SER A C 1
ATOM 1360 O O . SER A 1 171 ? -13.829 12.441 6.432 1.00 95.38 171 SER A O 1
ATOM 1362 N N . LEU A 1 172 ? -14.824 10.450 6.720 1.00 94.31 172 LEU A N 1
ATOM 1363 C CA . LEU A 1 172 ? -13.590 9.671 6.515 1.00 94.31 172 LEU A CA 1
ATOM 1364 C C . LEU A 1 172 ? -12.911 10.010 5.180 1.00 94.31 172 LEU A C 1
ATOM 1366 O O . LEU A 1 172 ? -11.688 10.098 5.108 1.00 94.31 172 LEU A O 1
ATOM 1370 N N . ARG A 1 173 ? -13.709 10.275 4.139 1.00 93.38 173 ARG A N 1
ATOM 1371 C CA . ARG A 1 173 ? -13.220 10.692 2.821 1.00 93.38 173 ARG A CA 1
ATOM 1372 C C . ARG A 1 173 ? -12.479 12.027 2.875 1.00 93.38 173 ARG A C 1
ATOM 1374 O O . ARG A 1 173 ? -11.389 12.128 2.326 1.00 93.38 173 ARG A O 1
ATOM 1381 N N . GLU A 1 174 ? -13.052 13.046 3.516 1.00 96.00 174 GLU A N 1
ATOM 1382 C CA . GLU A 1 174 ? -12.393 14.352 3.659 1.00 96.00 174 GLU A CA 1
ATOM 1383 C C . GLU A 1 174 ? -11.110 14.243 4.486 1.00 96.00 174 GLU A C 1
ATOM 1385 O O . GLU A 1 174 ? -10.089 14.804 4.093 1.00 96.00 174 GLU A O 1
ATOM 1390 N N . LYS A 1 175 ? -11.135 13.478 5.587 1.00 98.00 175 LYS A N 1
ATOM 1391 C CA . LYS A 1 175 ? -9.941 13.220 6.407 1.00 98.00 175 LYS A CA 1
ATOM 1392 C C . LYS A 1 175 ? -8.841 12.550 5.581 1.00 98.00 175 LYS A C 1
ATOM 1394 O O . LYS A 1 175 ? -7.709 13.022 5.583 1.00 98.00 175 LYS A O 1
ATOM 1399 N N . GLY A 1 176 ? -9.184 11.505 4.826 1.00 95.94 176 GLY A N 1
ATOM 1400 C CA . GLY A 1 176 ? -8.248 10.799 3.953 1.00 95.94 176 GLY A CA 1
ATOM 1401 C C . GLY A 1 176 ? -7.643 11.696 2.872 1.00 95.94 176 GLY A C 1
ATOM 1402 O O . GLY A 1 176 ? -6.441 11.632 2.640 1.00 95.94 176 GLY A O 1
ATOM 1403 N N . LEU A 1 177 ? -8.439 12.578 2.255 1.00 96.06 177 LEU A N 1
ATOM 1404 C CA . LEU A 1 177 ? -7.943 13.533 1.256 1.00 96.06 177 LEU A CA 1
ATOM 1405 C C . LEU A 1 177 ? -6.965 14.552 1.851 1.00 96.06 177 LEU A C 1
ATOM 1407 O O . LEU A 1 177 ? -5.940 14.829 1.237 1.00 96.06 177 LEU A O 1
ATOM 1411 N N . LEU A 1 178 ? -7.246 15.085 3.044 1.00 97.81 178 LEU A N 1
ATOM 1412 C CA . LEU A 1 178 ? -6.338 16.016 3.726 1.00 97.81 178 LEU A CA 1
ATOM 1413 C C . LEU A 1 178 ? -5.015 15.337 4.100 1.00 97.81 178 LEU A C 1
ATOM 1415 O O . LEU A 1 178 ? -3.951 15.921 3.912 1.00 97.81 178 LEU A O 1
ATOM 1419 N N . LEU A 1 179 ? -5.076 14.091 4.581 1.00 98.06 179 LEU A N 1
ATOM 1420 C CA . LEU A 1 179 ? -3.886 13.297 4.894 1.00 98.06 179 LEU A CA 1
ATOM 1421 C C . LEU A 1 179 ? -3.073 12.951 3.641 1.00 98.06 179 LEU A C 1
ATOM 1423 O O . LEU A 1 179 ? -1.852 13.048 3.680 1.00 98.06 179 LEU A O 1
ATOM 1427 N N . LEU A 1 180 ? -3.729 12.597 2.530 1.00 96.44 180 LEU A N 1
ATOM 1428 C CA . LEU A 1 180 ? -3.067 12.380 1.239 1.00 96.44 180 LEU A CA 1
ATOM 1429 C C . LEU A 1 180 ? -2.340 13.639 0.767 1.00 96.44 180 LEU A C 1
ATOM 1431 O O . LEU A 1 180 ? -1.195 13.553 0.342 1.00 96.44 180 LEU A O 1
ATOM 1435 N N . HIS A 1 181 ? -2.972 14.805 0.893 1.00 96.44 181 HIS A N 1
ATOM 1436 C CA . HIS A 1 181 ? -2.362 16.065 0.482 1.00 96.44 181 HIS A CA 1
ATOM 1437 C C . HIS A 1 181 ? -1.141 16.425 1.341 1.00 96.44 181 HIS A C 1
ATOM 1439 O O . HIS A 1 181 ? -0.137 16.893 0.816 1.00 96.44 181 HIS A O 1
ATOM 1445 N N . ALA A 1 182 ? -1.209 16.167 2.651 1.00 97.00 182 ALA A N 1
ATOM 1446 C CA . ALA A 1 182 ? -0.082 16.350 3.564 1.00 97.00 182 ALA A CA 1
ATOM 1447 C C . ALA A 1 182 ? 1.035 15.307 3.355 1.00 97.00 182 ALA A C 1
ATOM 1449 O O . ALA A 1 182 ? 2.187 15.557 3.702 1.00 97.00 182 ALA A O 1
ATOM 1450 N N . LEU A 1 183 ? 0.716 14.135 2.791 1.00 95.94 183 LEU A N 1
ATOM 1451 C CA . LEU A 1 183 ? 1.692 13.085 2.485 1.00 95.94 183 LEU A CA 1
ATOM 1452 C C . LEU A 1 183 ? 2.655 13.478 1.356 1.00 95.94 183 LEU A C 1
ATOM 1454 O O . LEU A 1 183 ? 3.769 12.957 1.310 1.00 95.94 183 LEU A O 1
ATOM 1458 N N . GLU A 1 184 ? 2.223 14.378 0.470 1.00 93.88 184 GLU A N 1
ATOM 1459 C CA . GLU A 1 184 ? 3.022 14.931 -0.632 1.00 93.88 184 GLU A CA 1
ATOM 1460 C C . GLU A 1 184 ? 4.075 15.947 -0.160 1.00 93.88 184 GLU A C 1
ATOM 1462 O O . GLU A 1 184 ? 4.830 16.488 -0.967 1.00 93.88 184 GLU A O 1
ATOM 1467 N N . GLU A 1 185 ? 4.135 16.236 1.140 1.00 92.81 185 GLU A N 1
ATOM 1468 C CA . GLU A 1 185 ? 5.156 17.105 1.702 1.00 92.81 185 GLU A CA 1
ATOM 1469 C C . GLU A 1 185 ? 6.447 16.343 2.032 1.00 92.81 185 GLU A C 1
ATOM 1471 O O . GLU A 1 185 ? 6.454 15.199 2.504 1.00 92.81 185 GLU A O 1
ATOM 1476 N N . ASP A 1 186 ? 7.575 17.034 1.858 1.00 90.31 186 ASP A N 1
ATOM 1477 C CA . ASP A 1 186 ? 8.910 16.496 2.133 1.00 90.31 186 ASP A CA 1
ATOM 1478 C C . ASP A 1 186 ? 9.282 16.498 3.628 1.00 90.31 186 ASP A C 1
ATOM 1480 O O . ASP A 1 186 ? 10.381 16.074 3.992 1.00 90.31 186 ASP A O 1
ATOM 1484 N N . SER A 1 187 ? 8.389 16.949 4.518 1.00 96.38 187 SER A N 1
ATOM 1485 C CA . SER A 1 187 ? 8.657 16.989 5.960 1.00 96.38 187 SER A CA 1
ATOM 1486 C C . SER A 1 187 ? 8.496 15.601 6.608 1.00 96.38 187 SER A C 1
ATOM 1488 O O . SER A 1 187 ? 7.396 15.032 6.608 1.00 96.38 187 SER A O 1
ATOM 1490 N N . PRO A 1 188 ? 9.556 15.040 7.226 1.00 96.31 188 PRO A N 1
ATOM 1491 C CA . PRO A 1 188 ? 9.480 13.722 7.849 1.00 96.31 188 PRO A CA 1
ATOM 1492 C C . PRO A 1 188 ? 8.505 13.658 9.035 1.00 96.31 188 PRO A C 1
ATOM 1494 O O . PRO A 1 188 ? 7.810 12.662 9.220 1.00 96.31 188 PRO A O 1
ATOM 1497 N N . THR A 1 189 ? 8.415 14.717 9.835 1.00 97.75 189 THR A N 1
ATOM 1498 C CA . THR A 1 189 ? 7.520 14.795 11.003 1.00 97.75 189 THR A CA 1
ATOM 1499 C C . THR A 1 189 ? 6.051 14.835 10.589 1.00 97.75 189 THR A C 1
ATOM 1501 O O . THR A 1 189 ? 5.232 14.146 11.200 1.00 97.75 189 THR A O 1
ATOM 1504 N N . ILE A 1 190 ? 5.718 15.570 9.521 1.00 97.62 190 ILE A N 1
ATOM 1505 C CA . ILE A 1 190 ? 4.375 15.566 8.924 1.00 97.62 190 ILE A CA 1
ATOM 1506 C C . ILE A 1 190 ? 4.053 14.168 8.403 1.00 97.62 190 ILE A C 1
ATOM 1508 O O . ILE A 1 190 ? 2.991 13.636 8.713 1.00 97.62 190 ILE A O 1
ATOM 1512 N N . ARG A 1 191 ? 4.985 13.524 7.693 1.00 97.06 191 ARG A N 1
ATOM 1513 C CA . ARG A 1 191 ? 4.806 12.158 7.182 1.00 97.06 191 ARG A CA 1
ATOM 1514 C C . ARG A 1 191 ? 4.558 11.137 8.295 1.00 97.06 191 ARG A C 1
ATOM 1516 O O . ARG A 1 191 ? 3.699 10.269 8.151 1.00 97.06 191 ARG A O 1
ATOM 1523 N N . GLU A 1 192 ? 5.267 11.248 9.418 1.00 97.62 192 GLU A N 1
ATOM 1524 C CA . GLU A 1 192 ? 5.012 10.408 10.593 1.00 97.62 192 GLU A CA 1
ATOM 1525 C C . GLU A 1 192 ? 3.610 10.648 11.170 1.00 97.62 192 GLU A C 1
ATOM 1527 O O . GLU A 1 192 ? 2.922 9.694 11.538 1.00 97.62 192 GLU A O 1
ATOM 1532 N N . GLU A 1 193 ? 3.174 11.905 11.258 1.00 98.44 193 GLU A N 1
ATOM 1533 C CA . GLU A 1 193 ? 1.833 12.227 11.746 1.00 98.44 193 GLU A CA 1
ATOM 1534 C C . GLU A 1 193 ? 0.746 11.711 10.798 1.00 98.44 193 GLU A C 1
ATOM 1536 O O . GLU A 1 193 ? -0.244 11.133 11.241 1.00 98.44 193 GLU A O 1
ATOM 1541 N N . VAL A 1 194 ? 0.959 11.846 9.490 1.00 98.19 194 VAL A N 1
ATOM 1542 C CA . VAL A 1 194 ? 0.061 11.322 8.460 1.00 98.19 194 VAL A CA 1
ATOM 1543 C C . VAL A 1 194 ? -0.068 9.801 8.563 1.00 98.19 194 VAL A C 1
ATOM 1545 O O . VAL A 1 194 ? -1.181 9.283 8.488 1.00 98.19 194 VAL A O 1
ATOM 1548 N N . ALA A 1 195 ? 1.032 9.082 8.815 1.00 98.12 195 ALA A N 1
ATOM 1549 C CA . ALA A 1 195 ? 0.996 7.638 9.049 1.00 98.12 195 ALA A CA 1
ATOM 1550 C C . ALA A 1 195 ? 0.093 7.262 10.238 1.00 98.12 195 ALA A C 1
ATOM 1552 O O . ALA A 1 195 ? -0.731 6.355 10.117 1.00 98.12 195 ALA A O 1
ATOM 1553 N N . LYS A 1 196 ? 0.207 7.985 11.363 1.00 98.31 196 LYS A N 1
ATOM 1554 C CA . LYS A 1 196 ? -0.667 7.801 12.539 1.00 98.31 196 LYS A CA 1
ATOM 1555 C C . LYS A 1 196 ? -2.122 8.125 12.207 1.00 98.31 196 LYS A C 1
ATOM 1557 O O . LYS A 1 196 ? -3.027 7.432 12.662 1.00 98.31 196 LYS A O 1
ATOM 1562 N N . GLY A 1 197 ? -2.342 9.157 11.394 1.00 97.94 197 GLY A N 1
ATOM 1563 C CA . GLY A 1 197 ? -3.661 9.529 10.898 1.00 97.94 197 GLY A CA 1
ATOM 1564 C C . GLY A 1 197 ? -4.320 8.410 10.104 1.00 97.94 197 GLY A C 1
ATOM 1565 O O . GLY A 1 197 ? -5.452 8.050 10.409 1.00 97.94 197 GLY A O 1
ATOM 1566 N N . PHE A 1 198 ? -3.616 7.814 9.139 1.00 98.19 198 PHE A N 1
ATOM 1567 C CA . PHE A 1 198 ? -4.152 6.685 8.375 1.00 98.19 198 PHE A CA 1
ATOM 1568 C C . PHE A 1 198 ? -4.435 5.465 9.258 1.00 98.19 198 PHE A C 1
ATOM 1570 O O . PHE A 1 198 ? -5.494 4.860 9.113 1.00 98.19 198 PHE A O 1
ATOM 1577 N N . GLU A 1 199 ? -3.566 5.148 10.220 1.00 97.69 199 GLU A N 1
ATOM 1578 C CA . GLU A 1 199 ? -3.832 4.077 11.192 1.00 97.69 199 GLU A CA 1
ATOM 1579 C C . GLU A 1 199 ? -5.110 4.357 12.008 1.00 97.69 199 GLU A C 1
ATOM 1581 O O . GLU A 1 199 ? -5.946 3.471 12.165 1.00 97.69 199 GLU A O 1
ATOM 1586 N N . HIS A 1 200 ? -5.339 5.605 12.440 1.00 97.38 200 HIS A N 1
ATOM 1587 C CA . HIS A 1 200 ? -6.578 5.996 13.130 1.00 97.38 200 HIS A CA 1
ATOM 1588 C C . HIS A 1 200 ? -7.826 5.920 12.236 1.00 97.38 200 HIS A C 1
ATOM 1590 O O . HIS A 1 200 ? -8.926 5.695 12.733 1.00 97.38 200 HIS A O 1
ATOM 1596 N N . LEU A 1 201 ? -7.676 6.096 10.919 1.00 96.62 201 LEU A N 1
ATOM 1597 C CA . LEU A 1 201 ? -8.761 5.905 9.950 1.00 96.6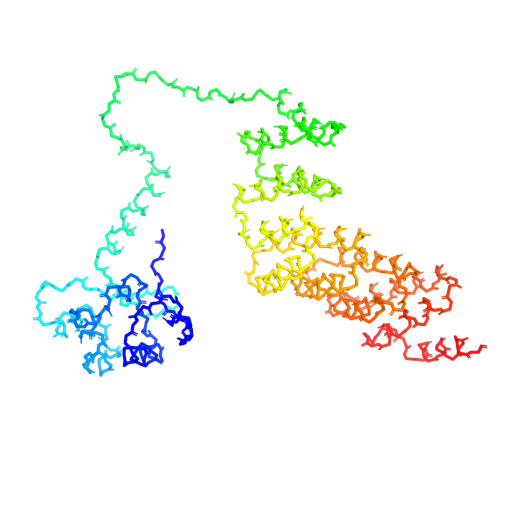2 201 LEU A CA 1
ATOM 1598 C C . LEU A 1 201 ? -9.008 4.425 9.601 1.00 96.62 201 LEU A C 1
ATOM 1600 O O . LEU A 1 201 ? -9.877 4.149 8.775 1.00 96.62 201 LEU A O 1
ATOM 1604 N N . GLY A 1 202 ? -8.272 3.488 10.210 1.00 97.06 202 GLY A N 1
ATOM 1605 C CA . GLY A 1 202 ? -8.460 2.047 10.036 1.00 97.06 202 GLY A CA 1
ATOM 1606 C C . GLY A 1 202 ? -7.651 1.419 8.901 1.00 97.06 202 GLY A C 1
ATOM 1607 O O . GLY A 1 202 ? -7.935 0.285 8.525 1.00 97.06 202 GLY A O 1
ATOM 1608 N N . PHE A 1 203 ? -6.660 2.124 8.346 1.00 97.31 203 PHE A N 1
ATOM 1609 C CA . PHE A 1 203 ? -5.735 1.530 7.374 1.00 97.31 203 PHE A CA 1
ATOM 1610 C C . PHE A 1 203 ? -4.772 0.551 8.053 1.00 97.31 203 PHE A C 1
ATOM 1612 O O . PHE A 1 203 ? -4.435 0.702 9.231 1.00 97.31 203 PHE A O 1
ATOM 1619 N N . SER A 1 204 ? -4.292 -0.431 7.289 1.00 98.06 204 SER A N 1
ATOM 1620 C CA . SER A 1 204 ? -3.355 -1.438 7.781 1.00 98.06 204 SER A CA 1
ATOM 1621 C C . SER A 1 204 ? -2.073 -0.852 8.377 1.00 98.06 204 SER A C 1
ATOM 1623 O O . SER A 1 204 ? -1.538 0.184 7.954 1.00 98.06 204 SER A O 1
ATOM 1625 N N . LYS A 1 205 ? -1.525 -1.590 9.349 1.00 97.19 205 LYS A N 1
ATOM 1626 C CA . LYS A 1 205 ? -0.232 -1.271 9.960 1.00 97.19 205 LYS A CA 1
ATOM 1627 C C . LYS A 1 205 ? 0.903 -1.370 8.948 1.00 97.19 205 LYS A C 1
ATOM 1629 O O . LYS A 1 205 ? 1.889 -0.657 9.077 1.00 97.19 205 LYS A O 1
ATOM 1634 N N . GLU A 1 206 ? 0.784 -2.221 7.937 1.00 98.12 206 GLU A N 1
ATOM 1635 C CA . GLU A 1 206 ? 1.766 -2.379 6.867 1.00 98.12 206 GLU A CA 1
ATOM 1636 C C . GLU A 1 206 ? 1.947 -1.073 6.085 1.00 98.12 206 GLU A C 1
ATOM 1638 O O . GLU A 1 206 ? 3.084 -0.635 5.867 1.00 98.12 206 GLU A O 1
ATOM 1643 N N . ILE A 1 207 ? 0.850 -0.402 5.718 1.00 97.75 207 ILE A N 1
ATOM 1644 C CA . ILE A 1 207 ? 0.917 0.900 5.046 1.00 97.75 207 ILE A CA 1
ATOM 1645 C C . ILE A 1 207 ? 1.448 1.974 5.991 1.00 97.75 207 ILE A C 1
ATOM 1647 O O . ILE A 1 207 ? 2.390 2.683 5.625 1.00 97.75 207 ILE A O 1
ATOM 1651 N N . SER A 1 208 ? 0.898 2.088 7.205 1.00 97.81 208 SER A N 1
ATOM 1652 C CA . SER A 1 208 ? 1.314 3.140 8.141 1.00 97.81 208 SER A CA 1
ATOM 1653 C C . SER A 1 208 ? 2.794 3.007 8.527 1.00 97.81 208 SER A C 1
ATOM 1655 O O . SER A 1 208 ? 3.533 3.994 8.511 1.00 97.81 208 SER A O 1
ATOM 1657 N N . GLN A 1 209 ? 3.281 1.785 8.770 1.00 97.94 209 GLN A N 1
ATOM 1658 C CA . GLN A 1 209 ? 4.696 1.512 9.035 1.00 97.94 209 GLN A CA 1
ATOM 1659 C C . GLN A 1 209 ? 5.579 1.832 7.833 1.00 97.94 209 GLN A C 1
ATOM 1661 O O . GLN A 1 209 ? 6.689 2.330 8.022 1.00 97.94 209 GLN A O 1
ATOM 1666 N N . THR A 1 210 ? 5.106 1.592 6.608 1.00 98.50 210 THR A N 1
ATOM 1667 C CA . THR A 1 210 ? 5.878 1.938 5.410 1.00 98.50 210 THR A CA 1
ATOM 1668 C C . THR A 1 210 ? 5.987 3.446 5.235 1.00 98.50 210 THR A C 1
ATOM 1670 O O . THR A 1 210 ? 7.094 3.950 5.057 1.00 98.50 210 THR A O 1
ATOM 1673 N N . ILE A 1 211 ? 4.887 4.187 5.390 1.00 98.06 211 ILE A N 1
ATOM 1674 C CA . ILE A 1 211 ? 4.908 5.657 5.374 1.00 98.06 211 ILE A CA 1
ATOM 1675 C C . ILE A 1 211 ? 5.858 6.188 6.459 1.00 98.06 211 ILE A C 1
ATOM 1677 O O . ILE A 1 211 ? 6.711 7.036 6.185 1.00 98.06 211 ILE A O 1
ATOM 1681 N N . LYS A 1 212 ? 5.777 5.633 7.674 1.00 97.50 212 LYS A N 1
ATOM 1682 C CA . LYS A 1 212 ? 6.653 5.986 8.797 1.00 97.50 212 LYS A CA 1
ATOM 1683 C C . LYS A 1 212 ? 8.123 5.637 8.544 1.00 97.50 212 LYS A C 1
ATOM 1685 O O . LYS A 1 212 ? 9.000 6.396 8.930 1.00 97.50 212 LYS A O 1
ATOM 1690 N N . ALA A 1 213 ? 8.449 4.537 7.868 1.00 97.56 213 ALA A N 1
ATOM 1691 C CA . ALA A 1 213 ? 9.843 4.217 7.543 1.00 97.56 213 ALA A CA 1
ATOM 1692 C C . ALA A 1 213 ? 10.493 5.319 6.683 1.00 97.56 213 ALA A C 1
ATOM 1694 O O . ALA A 1 213 ? 11.676 5.631 6.848 1.00 97.56 213 ALA A O 1
ATOM 1695 N N . PHE A 1 214 ? 9.697 5.964 5.826 1.00 97.06 214 PHE A N 1
ATOM 1696 C CA . PHE A 1 214 ? 10.096 7.104 5.002 1.00 97.06 214 PHE A CA 1
ATOM 1697 C C . PHE A 1 214 ? 10.087 8.459 5.723 1.00 97.06 214 PHE A C 1
ATOM 1699 O O . PHE A 1 214 ? 10.429 9.458 5.089 1.00 97.06 214 PHE A O 1
ATOM 1706 N N . SER A 1 215 ? 9.741 8.520 7.016 1.00 95.75 215 SER A N 1
ATOM 1707 C CA . SER A 1 215 ? 10.074 9.668 7.874 1.00 95.75 215 SER A CA 1
ATOM 1708 C C . SER A 1 215 ? 11.457 9.544 8.527 1.00 95.75 215 SER A C 1
ATOM 1710 O O . SER A 1 215 ? 11.925 10.461 9.198 1.00 95.75 215 SER A O 1
ATOM 1712 N N . THR A 1 216 ? 12.144 8.419 8.332 1.00 93.56 216 THR A N 1
ATOM 1713 C CA . THR A 1 216 ? 13.506 8.211 8.831 1.00 93.56 216 THR A CA 1
ATOM 1714 C C . THR A 1 216 ? 14.523 8.304 7.696 1.00 93.56 216 THR A C 1
ATOM 1716 O O . THR A 1 216 ? 14.208 8.033 6.537 1.00 93.56 216 THR A O 1
ATOM 1719 N N . SER A 1 217 ? 15.780 8.603 8.029 1.00 91.56 217 SER A N 1
ATOM 1720 C CA . SER A 1 217 ? 16.894 8.586 7.067 1.00 91.56 217 SER A CA 1
ATOM 1721 C C . SER A 1 217 ? 17.500 7.186 6.850 1.00 91.56 217 SER A C 1
ATOM 1723 O O . SER A 1 217 ? 18.490 7.045 6.129 1.00 91.56 217 SER A O 1
ATOM 1725 N N . TYR A 1 218 ? 16.957 6.131 7.474 1.00 95.75 218 TYR A N 1
ATOM 1726 C CA . TYR A 1 218 ? 17.538 4.785 7.437 1.00 95.75 218 TYR A CA 1
ATOM 1727 C C . TYR A 1 218 ? 17.059 3.992 6.218 1.00 95.75 218 TYR A C 1
ATOM 1729 O O . TYR A 1 218 ? 16.040 3.304 6.245 1.00 95.75 218 TYR A O 1
ATOM 1737 N N . SER A 1 219 ? 17.845 4.028 5.142 1.00 96.06 219 SER A N 1
ATOM 1738 C CA . SER A 1 219 ? 17.485 3.363 3.881 1.00 96.06 219 SER A CA 1
ATOM 1739 C C . SER A 1 219 ? 17.271 1.842 3.983 1.00 96.06 219 SER A C 1
ATOM 1741 O O . SER A 1 219 ? 16.468 1.290 3.235 1.00 96.06 219 SER A O 1
ATOM 1743 N N . SER A 1 220 ? 17.919 1.149 4.927 1.00 95.69 220 SER A N 1
ATOM 1744 C CA . SER A 1 220 ? 17.673 -0.280 5.181 1.00 95.69 220 SER A CA 1
ATOM 1745 C C . SER A 1 220 ? 16.262 -0.545 5.716 1.00 95.69 220 SER A C 1
ATOM 1747 O O . SER A 1 220 ? 15.617 -1.499 5.285 1.00 95.69 220 SER A O 1
ATOM 1749 N N . GLN A 1 221 ? 15.758 0.322 6.600 1.00 96.19 221 GLN A N 1
ATOM 1750 C CA . GLN A 1 221 ? 14.393 0.237 7.126 1.00 96.19 221 GLN A CA 1
ATOM 1751 C C . GLN A 1 221 ? 13.366 0.544 6.034 1.00 96.19 221 GLN A C 1
ATOM 1753 O O . GLN A 1 221 ? 12.370 -0.164 5.926 1.00 96.19 221 GLN A O 1
ATOM 1758 N N . GLN A 1 222 ? 13.640 1.539 5.183 1.00 97.94 222 GLN A N 1
ATOM 1759 C CA . GLN A 1 222 ? 12.797 1.865 4.027 1.00 97.94 222 GLN A CA 1
ATOM 1760 C C . GLN A 1 222 ? 12.669 0.671 3.071 1.00 97.94 222 GLN A C 1
ATOM 1762 O O . GLN A 1 222 ? 11.562 0.295 2.697 1.00 97.94 222 GLN A O 1
ATOM 1767 N N . VAL A 1 223 ? 13.788 0.030 2.711 1.00 98.00 223 VAL A N 1
ATOM 1768 C CA . VAL A 1 223 ? 13.780 -1.150 1.828 1.00 98.00 223 VAL A CA 1
ATOM 1769 C C . VAL A 1 223 ? 13.026 -2.322 2.455 1.00 98.00 223 VAL A C 1
ATOM 1771 O O . VAL A 1 223 ? 12.229 -2.956 1.769 1.00 98.00 223 VAL A O 1
ATOM 1774 N N . TYR A 1 224 ? 13.242 -2.601 3.742 1.00 97.81 224 TYR A N 1
ATOM 1775 C CA . TYR A 1 224 ? 12.529 -3.673 4.440 1.00 97.81 224 TYR A CA 1
ATOM 1776 C C . TYR A 1 224 ? 11.015 -3.417 4.500 1.00 97.81 224 TYR A C 1
ATOM 1778 O O . TYR A 1 224 ? 10.220 -4.314 4.224 1.00 97.81 224 TYR A O 1
ATOM 1786 N N . ALA A 1 225 ? 10.606 -2.180 4.792 1.00 98.00 225 ALA A N 1
ATOM 1787 C CA . ALA A 1 225 ? 9.196 -1.810 4.814 1.00 98.00 225 ALA A CA 1
ATOM 1788 C C . ALA A 1 225 ? 8.542 -1.957 3.429 1.00 98.00 225 ALA A C 1
ATOM 1790 O O . ALA A 1 225 ? 7.459 -2.522 3.322 1.00 98.00 225 ALA A O 1
ATOM 1791 N N . LEU A 1 226 ? 9.234 -1.551 2.357 1.00 98.44 226 LEU A N 1
ATOM 1792 C CA . LEU A 1 226 ? 8.770 -1.741 0.978 1.00 98.44 226 LEU A CA 1
ATOM 1793 C C . LEU A 1 226 ? 8.590 -3.215 0.599 1.00 98.44 226 LEU A C 1
ATOM 1795 O O . LEU A 1 226 ? 7.626 -3.561 -0.078 1.00 98.44 226 LEU A O 1
ATOM 1799 N N . GLN A 1 227 ? 9.490 -4.094 1.048 1.00 97.94 227 GLN A N 1
ATOM 1800 C CA . GLN A 1 227 ? 9.358 -5.535 0.816 1.00 97.94 227 GLN A CA 1
ATOM 1801 C C . GLN A 1 227 ? 8.081 -6.085 1.459 1.00 97.94 227 GLN A C 1
ATOM 1803 O O . GLN A 1 227 ? 7.283 -6.716 0.768 1.00 97.94 227 GLN A O 1
ATOM 1808 N N . ARG A 1 228 ? 7.841 -5.757 2.735 1.00 98.12 228 ARG A N 1
ATOM 1809 C CA . ARG A 1 228 ? 6.610 -6.145 3.440 1.00 98.12 228 ARG A CA 1
ATOM 1810 C C . ARG A 1 228 ? 5.361 -5.565 2.780 1.00 98.12 228 ARG A C 1
ATOM 1812 O O . ARG A 1 228 ? 4.378 -6.276 2.593 1.00 98.12 228 ARG A O 1
ATOM 1819 N N . LEU A 1 229 ? 5.410 -4.293 2.379 1.00 98.31 229 LEU A N 1
ATOM 1820 C CA . LEU A 1 229 ? 4.307 -3.647 1.673 1.00 98.31 229 LEU A CA 1
ATOM 1821 C C . LEU A 1 229 ? 3.991 -4.373 0.356 1.00 98.31 229 LEU A C 1
ATOM 1823 O O . LEU A 1 229 ? 2.824 -4.608 0.054 1.00 98.31 229 LEU A O 1
ATOM 1827 N N . SER A 1 230 ? 5.012 -4.776 -0.405 1.00 97.88 230 SER A N 1
ATOM 1828 C CA . SER A 1 230 ? 4.832 -5.507 -1.665 1.00 97.88 230 SER A CA 1
ATOM 1829 C C . SER A 1 230 ? 4.132 -6.857 -1.486 1.00 97.88 230 SER A C 1
ATOM 1831 O O . SER A 1 230 ? 3.396 -7.269 -2.382 1.00 97.88 230 SER A O 1
ATOM 1833 N N . GLU A 1 231 ? 4.379 -7.562 -0.382 1.00 97.56 231 GLU A N 1
ATOM 1834 C CA . GLU A 1 231 ? 3.698 -8.823 -0.056 1.00 97.56 231 GLU A CA 1
ATOM 1835 C C . GLU A 1 231 ? 2.242 -8.558 0.345 1.00 97.56 231 GLU A C 1
ATOM 1837 O O . GLU A 1 231 ? 1.322 -9.185 -0.182 1.00 97.56 231 GLU A O 1
ATOM 1842 N N . TYR A 1 232 ? 2.026 -7.553 1.196 1.00 97.94 232 TYR A N 1
ATOM 1843 C CA . TYR A 1 232 ? 0.704 -7.150 1.672 1.00 97.94 232 TYR A CA 1
ATOM 1844 C C . TYR A 1 232 ? -0.246 -6.712 0.540 1.00 97.94 232 TYR A C 1
ATOM 1846 O O . TYR A 1 232 ? -1.399 -7.149 0.485 1.00 97.94 232 TYR A O 1
ATOM 1854 N N . ILE A 1 233 ? 0.238 -5.898 -0.409 1.00 98.06 233 ILE A N 1
ATOM 1855 C CA . ILE A 1 233 ? -0.563 -5.314 -1.506 1.00 98.06 233 ILE A CA 1
ATOM 1856 C C . ILE A 1 233 ? -1.328 -6.361 -2.326 1.00 98.06 233 ILE A C 1
ATOM 1858 O O . ILE A 1 233 ? -2.391 -6.057 -2.874 1.00 98.06 233 ILE A O 1
ATOM 1862 N N . GLN A 1 234 ? -0.821 -7.594 -2.413 1.00 96.56 234 GLN A N 1
ATOM 1863 C CA . GLN A 1 234 ? -1.455 -8.654 -3.200 1.00 96.56 234 GLN A CA 1
ATOM 1864 C C . GLN A 1 234 ? -2.887 -8.950 -2.732 1.00 96.56 234 GLN A C 1
ATOM 1866 O O . GLN A 1 234 ? -3.760 -9.211 -3.564 1.00 96.56 234 GLN A O 1
ATOM 1871 N N . ASN A 1 235 ? -3.134 -8.829 -1.423 1.00 96.75 235 ASN A N 1
ATOM 1872 C CA . ASN A 1 235 ? -4.421 -9.107 -0.783 1.00 96.75 235 ASN A CA 1
ATOM 1873 C C . ASN A 1 235 ? -5.077 -7.858 -0.169 1.00 96.75 235 ASN A C 1
ATOM 1875 O O . ASN A 1 235 ? -6.175 -7.949 0.377 1.00 96.75 235 ASN A O 1
ATOM 1879 N N . ALA A 1 236 ? -4.437 -6.693 -0.280 1.00 96.94 236 ALA A N 1
ATOM 1880 C CA . ALA A 1 236 ? -4.927 -5.454 0.308 1.00 96.94 236 ALA A CA 1
ATOM 1881 C C . ALA A 1 236 ? -6.247 -4.967 -0.336 1.00 96.94 236 ALA A C 1
ATOM 1883 O O . ALA A 1 236 ? -6.454 -5.143 -1.552 1.00 96.94 236 ALA A O 1
ATOM 1884 N N . PRO A 1 237 ? -7.126 -4.297 0.438 1.00 96.25 237 PRO A N 1
ATOM 1885 C CA . PRO A 1 237 ? -8.289 -3.591 -0.095 1.00 96.25 237 PRO A CA 1
ATOM 1886 C C . PRO A 1 237 ? -7.889 -2.538 -1.137 1.00 96.25 237 PRO A C 1
ATOM 1888 O O . PRO A 1 237 ? -6.826 -1.929 -1.044 1.00 96.25 237 PRO A O 1
ATOM 1891 N N . MET A 1 238 ? -8.751 -2.257 -2.120 1.00 95.62 238 MET A N 1
ATOM 1892 C CA . MET A 1 238 ? -8.390 -1.338 -3.213 1.00 95.62 238 MET A CA 1
ATOM 1893 C C . MET A 1 238 ? -8.061 0.085 -2.728 1.00 95.62 238 MET A C 1
ATOM 1895 O O . MET A 1 238 ? -7.158 0.713 -3.266 1.00 95.62 238 MET A O 1
ATOM 1899 N N . ALA A 1 239 ? -8.728 0.573 -1.677 1.00 94.31 239 ALA A N 1
ATOM 1900 C CA . ALA A 1 239 ? -8.427 1.881 -1.087 1.00 94.31 239 ALA A CA 1
ATOM 1901 C C . ALA A 1 239 ? -6.977 1.975 -0.570 1.00 94.31 239 ALA A C 1
ATOM 1903 O O . ALA A 1 239 ? -6.311 2.994 -0.749 1.00 94.31 239 ALA A O 1
ATOM 1904 N N . GLU A 1 240 ? -6.475 0.890 0.017 1.00 97.62 240 GLU A N 1
ATOM 1905 C CA . GLU A 1 240 ? -5.101 0.765 0.502 1.00 97.62 240 GLU A CA 1
ATOM 1906 C C . GLU A 1 240 ? -4.098 0.676 -0.654 1.00 97.62 240 GLU A C 1
ATOM 1908 O O . GLU A 1 240 ? -3.061 1.337 -0.632 1.00 97.62 240 GLU A O 1
ATOM 1913 N N . VAL A 1 241 ? -4.441 -0.064 -1.715 1.00 97.88 241 VAL A N 1
ATOM 1914 C CA . VAL A 1 241 ? -3.647 -0.121 -2.954 1.00 97.88 241 VAL A CA 1
ATOM 1915 C C . VAL A 1 241 ? -3.516 1.270 -3.581 1.00 97.88 241 VAL A C 1
ATOM 1917 O O . VAL A 1 241 ? -2.415 1.666 -3.962 1.00 97.88 241 VAL A O 1
ATOM 1920 N N . SER A 1 242 ? -4.609 2.035 -3.657 1.00 96.19 242 SER A N 1
ATOM 1921 C CA . SER A 1 242 ? -4.595 3.409 -4.168 1.00 96.19 242 SER A CA 1
ATOM 1922 C C . SER A 1 242 ? -3.732 4.332 -3.305 1.00 96.19 242 SER A C 1
ATOM 1924 O O . SER A 1 242 ? -2.923 5.084 -3.844 1.00 96.19 242 SER A O 1
ATOM 1926 N N . LEU A 1 243 ? -3.840 4.253 -1.975 1.00 96.88 243 LEU A N 1
ATOM 1927 C CA . LEU A 1 243 ? -2.984 5.020 -1.063 1.00 96.88 243 LEU A CA 1
ATOM 1928 C C . LEU A 1 243 ? -1.499 4.677 -1.263 1.00 96.88 243 LEU A C 1
ATOM 1930 O O . LEU A 1 243 ? -0.678 5.579 -1.432 1.00 96.88 243 LEU A O 1
ATOM 1934 N N . ALA A 1 244 ? -1.160 3.385 -1.305 1.00 98.06 244 ALA A N 1
ATOM 1935 C CA . ALA A 1 244 ? 0.202 2.926 -1.556 1.00 98.06 244 ALA A CA 1
ATOM 1936 C C . ALA A 1 244 ? 0.723 3.424 -2.912 1.00 98.06 244 ALA A C 1
ATOM 1938 O O . ALA A 1 244 ? 1.865 3.867 -3.001 1.00 98.06 244 ALA A O 1
ATOM 1939 N N . PHE A 1 245 ? -0.112 3.419 -3.954 1.00 97.94 245 PHE A N 1
ATOM 1940 C CA . PHE A 1 245 ? 0.241 3.966 -5.262 1.00 97.94 245 PHE A CA 1
ATOM 1941 C C . PHE A 1 245 ? 0.616 5.447 -5.193 1.00 97.94 245 PHE A C 1
ATOM 1943 O O . PHE A 1 245 ? 1.699 5.820 -5.644 1.00 97.94 245 PHE A O 1
ATOM 1950 N N . HIS A 1 246 ? -0.251 6.279 -4.607 1.00 96.50 246 HIS A N 1
ATOM 1951 C CA . HIS A 1 246 ? -0.007 7.716 -4.471 1.00 96.50 246 HIS A CA 1
ATOM 1952 C C . HIS A 1 246 ? 1.267 7.996 -3.670 1.00 96.50 246 HIS A C 1
ATOM 1954 O O . HIS A 1 246 ? 2.123 8.761 -4.114 1.00 96.50 246 HIS A O 1
ATOM 1960 N N . PHE A 1 247 ? 1.431 7.312 -2.538 1.00 97.44 247 PHE A N 1
ATOM 1961 C CA . PHE A 1 247 ? 2.611 7.434 -1.694 1.00 97.44 247 PHE A CA 1
ATOM 1962 C C . PHE A 1 247 ? 3.904 7.058 -2.431 1.00 97.44 247 PHE A C 1
ATOM 1964 O O . PHE A 1 247 ? 4.850 7.842 -2.473 1.00 97.44 247 PHE A O 1
ATOM 1971 N N . LEU A 1 248 ? 3.950 5.871 -3.043 1.00 97.94 248 LEU A N 1
ATOM 1972 C CA . LEU A 1 248 ? 5.146 5.374 -3.726 1.00 97.94 248 LEU A CA 1
ATOM 1973 C C . LEU A 1 248 ? 5.493 6.217 -4.950 1.00 97.94 248 LEU A C 1
ATOM 1975 O O . LEU A 1 248 ? 6.671 6.452 -5.211 1.00 97.94 248 LEU A O 1
ATOM 1979 N N . ARG A 1 249 ? 4.479 6.698 -5.678 1.00 96.88 249 ARG A N 1
ATOM 1980 C CA . ARG A 1 249 ? 4.654 7.642 -6.781 1.00 96.88 249 ARG A CA 1
ATOM 1981 C C . ARG A 1 249 ? 5.317 8.928 -6.290 1.00 96.88 249 ARG A C 1
ATOM 1983 O O . ARG A 1 249 ? 6.295 9.356 -6.894 1.00 96.88 249 ARG A O 1
ATOM 1990 N N . HIS A 1 250 ? 4.835 9.518 -5.199 1.00 96.19 250 HIS A N 1
ATOM 1991 C CA . HIS A 1 250 ? 5.425 10.733 -4.640 1.00 96.19 250 HIS A CA 1
ATOM 1992 C C . HIS A 1 250 ? 6.875 10.504 -4.176 1.00 96.19 250 HIS A C 1
ATOM 1994 O O . HIS A 1 250 ? 7.789 11.204 -4.604 1.00 96.19 250 HIS A O 1
ATOM 2000 N N . VAL A 1 251 ? 7.121 9.458 -3.383 1.00 96.38 251 VAL A N 1
ATOM 2001 C CA . VAL A 1 251 ? 8.465 9.155 -2.864 1.00 96.38 251 VAL A CA 1
ATOM 2002 C C . VAL A 1 251 ? 9.461 8.814 -3.979 1.00 96.38 251 VAL A C 1
ATOM 2004 O O . VAL A 1 251 ? 10.647 9.115 -3.859 1.00 96.38 251 VAL A O 1
ATOM 2007 N N . LEU A 1 252 ? 9.009 8.216 -5.086 1.00 96.44 252 LEU A N 1
ATOM 2008 C CA . LEU A 1 252 ? 9.867 7.959 -6.244 1.00 96.44 252 LEU A CA 1
ATOM 2009 C C . LEU A 1 252 ? 10.434 9.252 -6.852 1.00 96.44 252 LEU A C 1
ATOM 2011 O O . LEU A 1 252 ? 11.541 9.233 -7.385 1.00 96.44 252 LEU A O 1
ATOM 2015 N N . GLU A 1 253 ? 9.692 10.360 -6.793 1.00 94.44 253 GLU A N 1
ATOM 2016 C CA . GLU A 1 253 ? 10.121 11.646 -7.353 1.00 94.44 253 GLU A CA 1
ATOM 2017 C C . GLU A 1 253 ? 11.267 12.288 -6.568 1.00 94.44 253 GLU A C 1
ATOM 2019 O O . GLU A 1 253 ? 12.119 12.953 -7.162 1.00 94.44 253 GLU A O 1
ATOM 2024 N N . THR A 1 254 ? 11.304 12.064 -5.256 1.00 93.62 254 THR A N 1
ATOM 2025 C CA . THR A 1 254 ? 12.242 12.720 -4.337 1.00 93.62 254 THR A CA 1
ATOM 2026 C C . THR A 1 254 ? 13.394 11.815 -3.901 1.00 93.62 254 THR A C 1
ATOM 2028 O O . THR A 1 254 ? 14.361 12.286 -3.307 1.00 93.62 254 THR A O 1
ATOM 2031 N N . GLN A 1 255 ? 13.341 10.516 -4.214 1.00 94.50 255 GLN A N 1
ATOM 2032 C CA . GLN A 1 255 ? 14.363 9.559 -3.803 1.00 94.50 255 GLN A CA 1
ATOM 2033 C C . GLN A 1 255 ? 15.588 9.543 -4.733 1.00 94.50 255 GLN A C 1
ATOM 2035 O O . GLN A 1 255 ? 15.492 9.290 -5.933 1.00 94.50 255 GLN A O 1
ATOM 2040 N N . GLU A 1 256 ? 16.773 9.697 -4.142 1.00 92.88 256 GLU A N 1
ATOM 2041 C CA . GLU A 1 256 ? 18.061 9.692 -4.850 1.00 92.88 256 GLU A CA 1
ATOM 2042 C C . GLU A 1 256 ? 18.849 8.383 -4.666 1.00 92.88 256 GLU A C 1
ATOM 2044 O O . GLU A 1 256 ? 19.728 8.055 -5.468 1.00 92.88 256 GLU A O 1
ATOM 2049 N N . LEU A 1 257 ? 18.548 7.609 -3.615 1.00 93.62 257 LEU A N 1
ATOM 2050 C CA . LEU A 1 257 ? 19.287 6.395 -3.268 1.00 93.62 257 LEU A CA 1
ATOM 2051 C C . LEU A 1 257 ? 18.916 5.219 -4.193 1.00 93.62 257 LEU A C 1
ATOM 2053 O O . LEU A 1 257 ? 17.777 4.743 -4.142 1.00 93.62 257 LEU A O 1
ATOM 2057 N N . PRO A 1 258 ? 19.860 4.658 -4.979 1.00 92.88 258 PRO A N 1
ATOM 2058 C CA . PRO A 1 258 ? 19.530 3.667 -6.005 1.00 92.88 258 PRO A CA 1
ATOM 2059 C C . PRO A 1 258 ? 18.886 2.379 -5.502 1.00 92.88 258 PRO A C 1
ATOM 2061 O O . PRO A 1 258 ? 17.972 1.854 -6.134 1.00 92.88 258 PRO A O 1
ATOM 2064 N N . HIS A 1 259 ? 19.332 1.859 -4.359 1.00 94.81 259 HIS A N 1
ATOM 2065 C CA . HIS A 1 259 ? 18.749 0.650 -3.776 1.00 94.81 259 HIS A CA 1
ATOM 2066 C C . HIS A 1 259 ? 17.328 0.883 -3.259 1.00 94.81 259 HIS A C 1
ATOM 2068 O O . HIS A 1 259 ? 16.517 -0.040 -3.307 1.00 94.81 259 HIS A O 1
ATOM 2074 N N . VAL A 1 260 ? 17.006 2.105 -2.824 1.00 96.12 260 VAL A N 1
ATOM 2075 C CA . VAL A 1 260 ? 15.643 2.470 -2.423 1.00 96.12 260 VAL A CA 1
ATOM 2076 C C . VAL A 1 260 ? 14.764 2.661 -3.657 1.00 96.12 260 VAL A C 1
ATOM 2078 O O . VAL A 1 260 ? 13.685 2.086 -3.700 1.00 96.12 260 VAL A O 1
ATOM 2081 N N . VAL A 1 261 ? 15.239 3.349 -4.705 1.00 96.38 261 VAL A N 1
ATOM 2082 C CA . VAL A 1 261 ? 14.519 3.464 -5.993 1.00 96.38 261 VAL A CA 1
ATOM 2083 C C . VAL A 1 261 ? 14.203 2.085 -6.579 1.00 96.38 261 VAL A C 1
ATOM 2085 O O . VAL A 1 261 ? 13.074 1.831 -7.002 1.00 96.38 261 VAL A O 1
ATOM 2088 N N . LYS A 1 262 ? 15.162 1.154 -6.538 1.00 96.50 262 LYS A N 1
ATOM 2089 C CA . LYS A 1 262 ? 14.948 -0.247 -6.928 1.00 96.50 262 LYS A CA 1
ATOM 2090 C C . LYS A 1 262 ? 13.841 -0.922 -6.109 1.00 96.50 262 LYS A C 1
ATOM 2092 O O . LYS A 1 262 ? 13.035 -1.670 -6.654 1.00 96.50 262 LYS A O 1
ATOM 2097 N N . ALA A 1 263 ? 13.802 -0.695 -4.798 1.00 97.81 263 ALA A N 1
ATOM 2098 C CA . ALA A 1 263 ? 12.765 -1.266 -3.944 1.00 97.81 263 ALA A CA 1
ATOM 2099 C C . ALA A 1 263 ? 11.389 -0.623 -4.203 1.00 97.81 263 ALA A C 1
ATOM 2101 O O . ALA A 1 263 ? 10.388 -1.338 -4.262 1.00 97.81 263 ALA A O 1
ATOM 2102 N N . ILE A 1 264 ? 11.336 0.699 -4.414 1.00 98.19 264 ILE A N 1
ATOM 2103 C CA . ILE A 1 264 ? 10.103 1.436 -4.731 1.00 98.19 264 ILE A CA 1
ATOM 2104 C C . ILE A 1 264 ? 9.521 0.931 -6.050 1.00 98.19 264 ILE A C 1
ATOM 2106 O O . ILE A 1 264 ? 8.357 0.557 -6.093 1.00 98.19 264 ILE A O 1
ATOM 2110 N N . THR A 1 265 ? 10.334 0.866 -7.105 1.00 97.94 265 THR A N 1
ATOM 2111 C CA . THR A 1 265 ? 9.916 0.386 -8.436 1.00 97.94 265 THR A CA 1
ATOM 2112 C C . THR A 1 265 ? 9.400 -1.049 -8.390 1.00 97.94 265 THR A C 1
ATOM 2114 O O . THR A 1 265 ? 8.304 -1.303 -8.877 1.00 97.94 265 THR A O 1
ATOM 2117 N N . LYS A 1 266 ? 10.103 -1.962 -7.707 1.00 97.94 266 LYS A N 1
ATOM 2118 C CA . LYS A 1 266 ? 9.625 -3.339 -7.501 1.00 97.94 266 LYS A CA 1
ATOM 2119 C C . LYS A 1 266 ? 8.290 -3.395 -6.745 1.00 97.94 266 LYS A C 1
ATOM 2121 O O . LYS A 1 266 ? 7.429 -4.206 -7.065 1.00 97.94 266 LYS A O 1
ATOM 2126 N N . THR A 1 267 ? 8.101 -2.536 -5.746 1.00 98.44 267 THR A N 1
ATOM 2127 C CA . THR A 1 267 ? 6.831 -2.462 -5.002 1.00 98.44 267 THR A CA 1
ATOM 2128 C C . THR A 1 267 ? 5.718 -1.890 -5.882 1.00 98.44 267 THR A C 1
ATOM 2130 O O . THR A 1 267 ? 4.607 -2.415 -5.889 1.00 98.44 267 THR A O 1
ATOM 2133 N N . LEU A 1 268 ? 6.021 -0.862 -6.682 1.00 98.44 268 LEU A N 1
ATOM 2134 C CA . LEU A 1 268 ? 5.100 -0.285 -7.660 1.00 98.44 268 LEU A CA 1
ATOM 2135 C C . LEU A 1 268 ? 4.662 -1.307 -8.710 1.00 98.44 268 LEU A C 1
ATOM 2137 O O . LEU A 1 268 ? 3.497 -1.289 -9.075 1.00 98.44 268 LEU A O 1
ATOM 2141 N N . GLU A 1 269 ? 5.517 -2.230 -9.156 1.00 98.12 269 GLU A N 1
ATOM 2142 C CA . GLU A 1 269 ? 5.101 -3.315 -10.061 1.00 98.12 269 GLU A CA 1
ATOM 2143 C C . GLU A 1 269 ? 3.964 -4.162 -9.458 1.00 98.12 269 GLU A C 1
ATOM 2145 O O . GLU A 1 269 ? 2.974 -4.448 -10.138 1.00 98.12 269 GLU A O 1
ATOM 2150 N N . SER A 1 270 ? 4.055 -4.493 -8.164 1.00 97.69 270 SER A N 1
ATOM 2151 C CA . SER A 1 270 ? 2.995 -5.199 -7.427 1.00 97.69 270 SER A CA 1
ATOM 2152 C C . SER A 1 270 ? 1.714 -4.363 -7.309 1.00 97.69 270 SER A C 1
ATOM 2154 O O . SER A 1 270 ? 0.613 -4.895 -7.455 1.00 97.69 270 SER A O 1
ATOM 2156 N N . VAL A 1 271 ? 1.838 -3.047 -7.095 1.00 98.00 271 VAL A N 1
ATOM 2157 C CA . VAL A 1 271 ? 0.695 -2.114 -7.060 1.00 98.00 271 VAL A CA 1
ATOM 2158 C C . VAL A 1 271 ? 0.023 -1.999 -8.429 1.00 98.00 271 VAL A C 1
ATOM 2160 O O . VAL A 1 271 ? -1.195 -2.131 -8.539 1.00 98.00 271 VAL A O 1
ATOM 2163 N N . VAL A 1 272 ? 0.804 -1.801 -9.492 1.00 98.00 272 VAL A N 1
ATOM 2164 C CA . VAL A 1 272 ? 0.332 -1.683 -10.880 1.00 98.00 272 VAL A CA 1
ATOM 2165 C C . VAL A 1 272 ? -0.446 -2.931 -11.292 1.00 98.00 272 VAL A C 1
ATOM 2167 O O . VAL A 1 272 ? -1.463 -2.827 -11.974 1.00 98.00 272 VAL A O 1
ATOM 2170 N N . ALA A 1 273 ? -0.043 -4.115 -10.823 1.00 97.25 273 ALA A N 1
ATOM 2171 C CA . ALA A 1 273 ? -0.771 -5.352 -11.087 1.00 97.25 273 ALA A CA 1
ATOM 2172 C C . ALA A 1 273 ? -2.222 -5.348 -10.552 1.00 97.25 273 ALA A C 1
ATOM 2174 O O . ALA A 1 273 ? -3.056 -6.107 -11.061 1.00 97.25 273 ALA A O 1
ATOM 2175 N N . ARG A 1 274 ? -2.528 -4.500 -9.562 1.00 97.44 274 ARG A N 1
ATOM 2176 C CA . ARG A 1 274 ? -3.837 -4.375 -8.901 1.00 97.44 274 ARG A CA 1
ATOM 2177 C C . ARG A 1 274 ? -4.657 -3.178 -9.401 1.00 97.44 274 ARG A C 1
ATOM 2179 O O . ARG A 1 274 ? -5.881 -3.218 -9.307 1.00 97.44 274 ARG A O 1
ATOM 2186 N N . ILE A 1 275 ? -4.023 -2.143 -9.952 1.00 96.62 275 ILE A N 1
ATOM 2187 C CA . ILE A 1 275 ? -4.719 -0.958 -10.477 1.00 96.62 275 ILE A CA 1
ATOM 2188 C C . ILE A 1 275 ? -5.428 -1.291 -11.791 1.00 96.62 275 ILE A C 1
ATOM 2190 O O . ILE A 1 275 ? -4.846 -1.880 -12.699 1.00 96.62 275 ILE A O 1
ATOM 2194 N N . SER A 1 276 ? -6.701 -0.899 -11.879 1.00 93.88 276 SER A N 1
ATOM 2195 C CA . SER A 1 276 ? -7.537 -1.112 -13.071 1.00 93.88 276 SER A CA 1
ATOM 2196 C C . SER A 1 276 ? -7.694 0.141 -13.935 1.00 93.88 276 SER A C 1
ATOM 2198 O O . SER A 1 276 ? -8.045 0.037 -15.104 1.00 93.88 276 SER A O 1
ATOM 2200 N N . GLU A 1 277 ? -7.455 1.327 -13.376 1.00 94.19 277 GLU A N 1
ATOM 2201 C CA . GLU A 1 277 ? -7.613 2.588 -14.096 1.00 94.19 277 GLU A CA 1
ATOM 2202 C C . GLU A 1 277 ? -6.374 2.901 -14.935 1.00 94.19 277 GLU A C 1
ATOM 2204 O O . GLU A 1 277 ? -5.255 2.935 -14.425 1.00 94.19 277 GLU A O 1
ATOM 2209 N N . THR A 1 278 ? -6.576 3.192 -16.219 1.00 96.00 278 THR A N 1
ATOM 2210 C CA . THR A 1 278 ? -5.478 3.495 -17.142 1.00 96.00 278 THR A CA 1
ATOM 2211 C C . THR A 1 278 ? -4.788 4.824 -16.836 1.00 96.00 278 THR A C 1
ATOM 2213 O O . THR A 1 278 ? -3.561 4.915 -16.869 1.00 96.00 278 THR A O 1
ATOM 2216 N N . LYS A 1 279 ? -5.563 5.867 -16.519 1.00 96.31 279 LYS A N 1
ATOM 2217 C CA . LYS A 1 279 ? -5.047 7.234 -16.386 1.00 96.31 279 LYS A CA 1
ATOM 2218 C C . LYS A 1 279 ? -3.928 7.359 -15.331 1.00 96.31 279 LYS A C 1
ATOM 2220 O O . LYS A 1 279 ? -2.872 7.878 -15.687 1.00 96.31 279 LYS A O 1
ATOM 2225 N N . PRO A 1 280 ? -4.072 6.846 -14.090 1.00 96.62 280 PRO A N 1
ATOM 2226 C CA . PRO A 1 280 ? -2.985 6.885 -13.109 1.00 96.62 280 PRO A CA 1
ATOM 2227 C C . PRO A 1 280 ? -1.705 6.173 -13.576 1.00 96.62 280 PRO A C 1
ATOM 2229 O O . PRO A 1 280 ? -0.605 6.619 -13.257 1.00 96.62 280 PRO A O 1
ATOM 2232 N N . LEU A 1 281 ? -1.829 5.091 -14.355 1.00 97.88 281 LEU A N 1
ATOM 2233 C CA . LEU A 1 281 ? -0.679 4.357 -14.895 1.00 97.88 281 LEU A CA 1
ATOM 2234 C C . LEU A 1 281 ? 0.062 5.167 -15.964 1.00 97.88 281 LEU A C 1
ATOM 2236 O O . LEU A 1 281 ? 1.291 5.194 -15.968 1.00 97.88 281 LEU A O 1
ATOM 2240 N N . ILE A 1 282 ? -0.664 5.872 -16.836 1.00 97.94 282 ILE A N 1
ATOM 2241 C CA . ILE A 1 282 ? -0.052 6.779 -17.819 1.00 97.94 282 ILE A CA 1
ATOM 2242 C C . ILE A 1 282 ? 0.679 7.923 -17.109 1.00 97.94 282 ILE A C 1
ATOM 2244 O O . ILE A 1 282 ? 1.827 8.208 -17.442 1.00 97.94 282 ILE A O 1
ATOM 2248 N N . GLU A 1 283 ? 0.076 8.523 -16.081 1.00 97.25 283 GLU A N 1
ATOM 2249 C CA . GLU A 1 283 ? 0.728 9.575 -15.287 1.00 97.25 283 GLU A CA 1
ATOM 2250 C C . GLU A 1 283 ? 2.008 9.077 -14.587 1.00 97.25 283 GLU A C 1
ATOM 2252 O O . GLU A 1 283 ? 3.006 9.802 -14.512 1.00 97.25 283 GLU A O 1
ATOM 2257 N N . LEU A 1 284 ? 2.016 7.831 -14.096 1.00 97.88 284 LEU A N 1
ATOM 2258 C CA . LEU A 1 284 ? 3.225 7.207 -13.553 1.00 97.88 284 LEU A CA 1
ATOM 2259 C C . LEU A 1 284 ? 4.279 6.981 -14.647 1.00 97.88 284 LEU A C 1
ATOM 2261 O O . LEU A 1 284 ? 5.457 7.258 -14.419 1.00 97.88 284 LEU A O 1
ATOM 2265 N N . ALA A 1 285 ? 3.884 6.525 -15.838 1.00 97.94 285 ALA A N 1
ATOM 2266 C CA . ALA A 1 285 ? 4.798 6.358 -16.967 1.00 97.94 285 ALA A CA 1
ATOM 2267 C C . ALA A 1 285 ? 5.446 7.691 -17.384 1.00 97.94 285 ALA A C 1
ATOM 2269 O O . ALA A 1 285 ? 6.662 7.746 -17.574 1.00 97.94 285 ALA A O 1
ATOM 2270 N N . GLU A 1 286 ? 4.674 8.779 -17.453 1.00 97.56 286 GLU A N 1
ATOM 2271 C CA . GLU A 1 286 ? 5.190 10.134 -17.697 1.00 97.56 286 GLU A CA 1
ATOM 2272 C C . GLU A 1 286 ? 6.228 10.547 -16.654 1.00 97.56 286 GLU A C 1
ATOM 2274 O O . GLU A 1 286 ? 7.300 11.058 -16.991 1.00 97.56 286 GLU A O 1
ATOM 2279 N N . GLN A 1 287 ? 5.936 10.298 -15.378 1.00 96.38 287 GLN A N 1
ATOM 2280 C CA . GLN A 1 287 ? 6.851 10.608 -14.288 1.00 96.38 287 GLN A CA 1
ATOM 2281 C C . GLN A 1 287 ? 8.148 9.796 -14.382 1.00 96.38 287 GLN A C 1
ATOM 2283 O O . GLN A 1 287 ? 9.233 10.360 -14.241 1.00 96.38 287 GLN A O 1
ATOM 2288 N N . VAL A 1 288 ? 8.062 8.496 -14.667 1.00 96.19 288 VAL A N 1
ATOM 2289 C CA . VAL A 1 288 ? 9.228 7.619 -14.850 1.00 96.19 288 VAL A CA 1
ATOM 2290 C C . VAL A 1 288 ? 10.123 8.127 -15.988 1.00 96.19 288 VAL A C 1
ATOM 2292 O O . VAL A 1 288 ? 11.335 8.271 -15.807 1.00 96.19 288 VAL A O 1
ATOM 2295 N N . ILE A 1 289 ? 9.532 8.490 -17.132 1.00 95.62 289 ILE A N 1
ATOM 2296 C CA . ILE A 1 289 ? 10.258 9.069 -18.274 1.00 95.62 289 ILE A CA 1
ATOM 2297 C C . ILE A 1 289 ? 10.914 10.400 -17.887 1.00 95.62 289 ILE A C 1
ATOM 2299 O O . ILE A 1 289 ? 12.066 10.642 -18.248 1.00 95.62 289 ILE A O 1
ATOM 2303 N N . ARG A 1 290 ? 10.223 11.252 -17.118 1.00 95.06 290 ARG A N 1
ATOM 2304 C CA . ARG A 1 290 ? 10.753 12.539 -16.634 1.00 95.06 290 ARG A CA 1
ATOM 2305 C C . ARG A 1 290 ? 11.942 12.371 -15.683 1.00 95.06 290 ARG A C 1
ATOM 2307 O O . ARG A 1 290 ? 12.846 13.208 -15.690 1.00 95.06 290 ARG A O 1
ATOM 2314 N N . LEU A 1 291 ? 11.952 11.321 -14.863 1.00 93.88 291 LEU A N 1
ATOM 2315 C CA . LEU A 1 291 ? 13.016 11.056 -13.889 1.00 93.88 291 LEU A CA 1
ATOM 2316 C C . LEU A 1 291 ? 14.266 10.426 -14.522 1.00 93.88 291 LEU A C 1
ATOM 2318 O O . LEU A 1 291 ? 15.374 10.636 -14.023 1.00 93.88 291 LEU A O 1
ATOM 2322 N N . LEU A 1 292 ? 14.119 9.702 -15.636 1.00 92.56 292 LEU A N 1
ATOM 2323 C CA . LEU A 1 292 ? 15.210 8.949 -16.259 1.00 92.56 292 LEU A CA 1
ATOM 2324 C C . LEU A 1 292 ? 16.441 9.804 -16.657 1.00 92.56 292 LEU A C 1
ATOM 2326 O O . LEU A 1 292 ? 17.561 9.396 -16.338 1.00 92.56 292 LEU A O 1
ATOM 2330 N N . PRO A 1 293 ? 16.316 11.009 -17.263 1.00 88.44 293 PRO A N 1
ATOM 2331 C CA . PRO A 1 293 ? 17.471 11.829 -17.638 1.00 88.44 293 PRO A CA 1
ATOM 2332 C C . PRO A 1 293 ? 18.387 12.221 -16.478 1.00 88.44 293 PRO A C 1
ATOM 2334 O O . PRO A 1 293 ? 19.578 12.432 -16.709 1.00 88.44 293 PRO A O 1
ATOM 2337 N N . LYS A 1 294 ? 17.848 12.326 -15.256 1.00 85.06 294 LYS A N 1
ATOM 2338 C CA . LYS A 1 294 ? 18.608 12.735 -14.067 1.00 85.06 294 LYS A CA 1
ATOM 2339 C C . LYS A 1 294 ? 19.537 11.627 -13.558 1.00 85.06 294 LYS A C 1
ATOM 2341 O O . LYS A 1 294 ? 20.529 11.934 -12.913 1.00 85.06 294 LYS A O 1
ATOM 2346 N N . ASN A 1 295 ? 19.238 10.358 -13.858 1.00 79.00 295 ASN A N 1
ATOM 2347 C CA . ASN A 1 295 ? 19.875 9.193 -13.228 1.00 79.00 295 ASN A CA 1
ATOM 2348 C C . ASN A 1 295 ? 20.046 8.000 -14.192 1.00 79.00 295 ASN A C 1
ATOM 2350 O O . ASN A 1 295 ? 19.875 6.844 -13.799 1.00 79.00 295 ASN A O 1
ATOM 2354 N N . LYS A 1 296 ? 20.378 8.294 -15.457 1.00 74.94 296 LYS A N 1
ATOM 2355 C CA . LYS A 1 296 ? 20.322 7.372 -16.609 1.00 74.94 296 LYS A CA 1
ATOM 2356 C C . LYS A 1 296 ? 20.862 5.969 -16.319 1.00 74.94 296 LYS A C 1
ATOM 2358 O O . LYS A 1 296 ? 20.095 5.018 -16.310 1.00 74.94 296 LYS A O 1
ATOM 2363 N N . GLU A 1 297 ? 22.146 5.848 -15.992 1.00 78.75 297 GLU A N 1
ATOM 2364 C CA . GLU A 1 297 ? 22.798 4.537 -15.832 1.00 78.75 297 GLU A CA 1
ATOM 2365 C C . GLU A 1 297 ? 22.331 3.764 -14.591 1.00 78.75 297 GLU A C 1
ATOM 2367 O O . GLU A 1 297 ? 22.456 2.544 -14.526 1.00 78.75 297 GLU A O 1
ATOM 2372 N N . ARG A 1 298 ? 21.807 4.462 -13.575 1.00 84.00 298 ARG A N 1
ATOM 2373 C CA . ARG A 1 298 ? 21.479 3.841 -12.286 1.00 84.00 298 ARG A CA 1
ATOM 2374 C C . ARG A 1 298 ? 20.068 3.276 -12.247 1.00 84.00 298 ARG A C 1
ATOM 2376 O O . ARG A 1 298 ? 19.861 2.273 -11.569 1.00 84.00 298 ARG A O 1
ATOM 2383 N N . PHE A 1 299 ? 19.103 3.930 -12.899 1.00 91.06 299 PHE A N 1
ATOM 2384 C CA . PHE A 1 299 ? 17.677 3.602 -12.743 1.00 91.06 299 PHE A CA 1
ATOM 2385 C C . PHE A 1 299 ? 17.040 2.972 -13.978 1.00 91.06 299 PHE A C 1
ATOM 2387 O O . PHE A 1 299 ? 15.953 2.408 -13.857 1.00 91.06 299 PHE A O 1
ATOM 2394 N N . GLU A 1 300 ? 17.711 3.014 -15.133 1.00 93.38 300 GLU A N 1
ATOM 2395 C CA . GLU A 1 300 ? 17.188 2.499 -16.401 1.00 93.38 300 GLU A CA 1
ATOM 2396 C C . GLU A 1 300 ? 16.581 1.090 -16.294 1.00 93.38 300 GLU A C 1
ATOM 2398 O O . GLU A 1 300 ? 15.408 0.954 -16.648 1.00 93.38 300 GLU A O 1
ATOM 2403 N N . PRO A 1 301 ? 17.258 0.063 -15.735 1.00 94.56 301 PRO A N 1
ATOM 2404 C CA . PRO A 1 301 ? 16.685 -1.284 -15.694 1.00 94.56 301 PRO A CA 1
ATOM 2405 C C . PRO A 1 301 ? 15.391 -1.361 -14.873 1.00 94.56 301 PRO A C 1
ATOM 2407 O O . PRO A 1 301 ? 14.480 -2.118 -15.202 1.00 94.56 301 PRO A O 1
ATOM 2410 N N . PHE A 1 302 ? 15.297 -0.566 -13.805 1.00 95.12 302 PHE A N 1
ATOM 2411 C CA . PHE A 1 302 ? 14.140 -0.565 -12.910 1.00 95.12 302 PHE A CA 1
ATOM 2412 C C . PHE A 1 302 ? 12.947 0.151 -13.545 1.00 95.12 302 PHE A C 1
ATOM 2414 O O . PHE A 1 302 ? 11.816 -0.322 -13.472 1.00 95.12 302 PHE A O 1
ATOM 2421 N N . PHE A 1 303 ? 13.205 1.279 -14.205 1.00 96.19 303 PHE A N 1
ATOM 2422 C CA . PHE A 1 303 ? 12.183 2.051 -14.907 1.00 96.19 303 PHE A CA 1
ATOM 2423 C C . PHE A 1 303 ? 11.670 1.318 -16.142 1.00 96.19 303 PHE A C 1
ATOM 2425 O O . PHE A 1 303 ? 10.472 1.343 -16.411 1.00 96.19 303 PHE A O 1
ATOM 2432 N N . HIS A 1 304 ? 12.553 0.608 -16.842 1.00 95.88 304 HIS A N 1
ATOM 2433 C CA . HIS A 1 304 ? 12.183 -0.249 -17.958 1.00 95.88 304 HIS A CA 1
ATOM 2434 C C . HIS A 1 304 ? 11.211 -1.358 -17.527 1.00 95.88 304 HIS A C 1
ATOM 2436 O O . HIS A 1 304 ? 10.124 -1.485 -18.088 1.00 95.88 304 HIS A O 1
ATOM 2442 N N . SER A 1 305 ? 11.558 -2.098 -16.468 1.00 96.44 305 SER A N 1
ATOM 2443 C CA . SER A 1 305 ? 10.706 -3.155 -15.901 1.00 96.44 305 SER A CA 1
ATOM 2444 C C . SER A 1 305 ? 9.326 -2.629 -15.480 1.00 96.44 305 SER A C 1
ATOM 2446 O O . SER A 1 305 ? 8.296 -3.221 -15.816 1.00 96.44 305 SER A O 1
ATOM 2448 N N . LEU A 1 306 ? 9.283 -1.454 -14.843 1.00 97.56 306 LEU A N 1
ATOM 2449 C CA . LEU A 1 306 ? 8.033 -0.820 -14.428 1.00 97.56 306 LEU A CA 1
ATOM 2450 C C . LEU A 1 306 ? 7.150 -0.399 -15.621 1.00 97.56 306 LEU A C 1
ATOM 2452 O O . LEU A 1 306 ? 5.937 -0.611 -15.580 1.00 97.56 306 LEU A O 1
ATOM 2456 N N . LEU A 1 307 ? 7.728 0.145 -16.702 1.00 97.69 307 LEU A N 1
ATOM 2457 C CA . LEU A 1 307 ? 6.983 0.448 -17.938 1.00 97.69 307 LEU A CA 1
ATOM 2458 C C . LEU A 1 307 ? 6.376 -0.820 -18.555 1.00 97.69 307 LEU A C 1
ATOM 2460 O O . LEU A 1 307 ? 5.213 -0.820 -18.959 1.00 97.69 307 LEU A O 1
ATOM 2464 N N . ILE A 1 308 ? 7.120 -1.929 -18.559 1.00 97.12 308 ILE A N 1
ATOM 2465 C CA . ILE A 1 308 ? 6.613 -3.221 -19.040 1.00 97.12 308 ILE A CA 1
ATOM 2466 C C . ILE A 1 308 ? 5.452 -3.715 -18.178 1.00 97.12 308 ILE A C 1
ATOM 2468 O O . ILE A 1 308 ? 4.449 -4.196 -18.710 1.00 97.12 308 ILE A O 1
ATOM 2472 N N . ALA A 1 309 ? 5.551 -3.584 -16.852 1.00 97.44 309 ALA A N 1
ATOM 2473 C CA . ALA A 1 309 ? 4.470 -3.954 -15.944 1.00 97.44 309 ALA A CA 1
ATOM 2474 C C . ALA A 1 309 ? 3.184 -3.155 -16.228 1.00 97.44 309 ALA A C 1
ATOM 2476 O O . ALA A 1 309 ? 2.103 -3.745 -16.276 1.00 97.44 309 ALA A O 1
ATOM 2477 N N . MET A 1 310 ? 3.296 -1.849 -16.495 1.00 97.81 310 MET A N 1
ATOM 2478 C CA . MET A 1 310 ? 2.157 -1.003 -16.878 1.00 97.81 310 MET A CA 1
ATOM 2479 C C . MET A 1 310 ? 1.584 -1.386 -18.247 1.00 97.81 310 MET A C 1
ATOM 2481 O O . MET A 1 310 ? 0.366 -1.457 -18.404 1.00 97.81 310 MET A O 1
ATOM 2485 N N . GLY A 1 311 ? 2.432 -1.735 -19.216 1.00 96.06 311 GLY A N 1
ATOM 2486 C CA . GLY A 1 311 ? 1.997 -2.150 -20.554 1.00 96.06 311 GLY A CA 1
ATOM 2487 C C . GLY A 1 311 ? 1.176 -3.433 -20.604 1.00 96.06 311 GLY A C 1
ATOM 2488 O O . GLY A 1 311 ? 0.424 -3.645 -21.549 1.00 96.06 311 GLY A O 1
ATOM 2489 N N . LYS A 1 312 ? 1.255 -4.266 -19.562 1.00 95.75 312 LYS A N 1
ATOM 2490 C CA . LYS A 1 312 ? 0.382 -5.439 -19.399 1.00 95.75 312 LYS A CA 1
ATOM 2491 C C . LYS A 1 312 ? -1.038 -5.078 -18.945 1.00 95.75 312 LYS A C 1
ATOM 2493 O O . LYS A 1 312 ? -1.900 -5.954 -18.932 1.00 95.75 312 LYS A O 1
ATOM 2498 N N . LYS A 1 313 ? -1.270 -3.834 -18.515 1.00 95.88 313 LYS A N 1
ATOM 2499 C CA . LYS A 1 313 ? -2.540 -3.354 -17.947 1.00 95.88 313 LYS A CA 1
ATOM 2500 C C . LYS A 1 313 ? -3.225 -2.300 -18.804 1.00 95.88 313 LYS A C 1
ATOM 2502 O O . LYS A 1 313 ? -4.448 -2.301 -18.885 1.00 95.88 313 LYS A O 1
ATOM 2507 N N . VAL A 1 314 ? -2.448 -1.415 -19.416 1.00 96.00 314 VAL A N 1
ATOM 2508 C CA . VAL A 1 314 ? -2.951 -0.338 -20.272 1.00 96.00 314 VAL A CA 1
ATOM 2509 C C . VAL A 1 314 ? -3.397 -0.903 -21.625 1.00 96.00 314 VAL A C 1
ATOM 2511 O O . VAL A 1 314 ? -2.781 -1.833 -22.148 1.00 96.00 314 VAL A O 1
ATOM 2514 N N . ASP A 1 315 ? -4.463 -0.345 -22.208 1.00 95.81 315 ASP A N 1
ATOM 2515 C CA . ASP A 1 315 ? -4.879 -0.689 -23.572 1.00 95.81 315 ASP A CA 1
ATOM 2516 C C . ASP A 1 315 ? -3.730 -0.466 -24.569 1.00 95.81 315 ASP A C 1
ATOM 2518 O O . ASP A 1 315 ? -3.051 0.563 -24.541 1.00 95.81 315 ASP A O 1
ATOM 2522 N N . LYS A 1 316 ? -3.517 -1.423 -25.482 1.00 95.19 316 LYS A N 1
ATOM 2523 C CA . LYS A 1 316 ? -2.376 -1.381 -26.409 1.00 95.19 316 LYS A CA 1
ATOM 2524 C C . LYS A 1 316 ? -2.365 -0.116 -27.271 1.00 95.19 316 LYS A C 1
ATOM 2526 O O . LYS A 1 316 ? -1.293 0.440 -27.486 1.00 95.19 316 LYS A O 1
ATOM 2531 N N . LYS A 1 317 ? -3.521 0.350 -27.760 1.00 95.06 317 LYS A N 1
ATOM 2532 C CA . LYS A 1 317 ? -3.584 1.538 -28.629 1.00 95.06 317 LYS A CA 1
ATOM 2533 C C . LYS A 1 317 ? -3.327 2.809 -27.838 1.00 95.06 317 LYS A C 1
ATOM 2535 O O . LYS A 1 317 ? -2.616 3.692 -28.311 1.00 95.06 317 LYS A O 1
ATOM 2540 N N . GLU A 1 318 ? -3.899 2.894 -26.642 1.00 95.69 318 GLU A N 1
ATOM 2541 C CA . GLU A 1 318 ? -3.677 4.027 -25.748 1.00 95.69 318 GLU A CA 1
ATOM 2542 C C . GLU A 1 318 ? -2.198 4.129 -25.357 1.00 95.69 318 GLU A C 1
ATOM 2544 O O . GLU A 1 318 ? -1.598 5.201 -25.468 1.00 95.69 318 GLU A O 1
ATOM 2549 N N . TYR A 1 319 ? -1.571 3.001 -25.000 1.00 96.50 319 TYR A N 1
ATOM 2550 C CA . TYR A 1 319 ? -0.163 3.000 -24.620 1.00 96.50 319 TYR A CA 1
ATOM 2551 C C . TYR A 1 319 ? 0.769 3.260 -25.805 1.00 96.50 319 TYR A C 1
ATOM 2553 O O . TYR A 1 319 ? 1.743 3.998 -25.672 1.00 96.50 319 TYR A O 1
ATOM 2561 N N . GLU A 1 320 ? 0.453 2.729 -26.988 1.00 95.50 320 GLU A N 1
ATOM 2562 C CA . GLU A 1 320 ? 1.181 3.050 -28.216 1.00 95.50 320 GLU A CA 1
ATOM 2563 C C . GLU A 1 320 ? 1.131 4.554 -28.519 1.00 95.50 320 GLU A C 1
ATOM 2565 O O . GLU A 1 320 ? 2.176 5.160 -28.760 1.00 95.50 320 GLU A O 1
ATOM 2570 N N . SER A 1 321 ? -0.052 5.177 -28.445 1.00 95.81 321 SER A N 1
ATOM 2571 C CA . SER A 1 321 ? -0.193 6.623 -28.651 1.00 95.81 321 SER A CA 1
ATOM 2572 C C . SER A 1 321 ? 0.630 7.418 -27.639 1.00 95.81 321 SER A C 1
ATOM 2574 O O . SER A 1 321 ? 1.273 8.402 -28.011 1.00 95.81 321 SER A O 1
ATOM 2576 N N . PHE A 1 322 ? 0.645 6.986 -26.377 1.00 97.06 322 PHE A N 1
ATOM 2577 C CA . PHE A 1 322 ? 1.488 7.577 -25.345 1.00 97.06 322 PHE A CA 1
ATOM 2578 C C . PHE A 1 322 ? 2.977 7.525 -25.727 1.00 97.06 322 PHE A C 1
ATOM 2580 O O . PHE A 1 322 ? 3.635 8.567 -25.755 1.00 97.06 322 PHE A O 1
ATOM 2587 N N . PHE A 1 323 ? 3.509 6.353 -26.086 1.00 96.56 323 PHE A N 1
ATOM 2588 C CA . PHE A 1 323 ? 4.920 6.220 -26.463 1.00 96.56 323 PHE A CA 1
ATOM 2589 C C . PHE A 1 323 ? 5.277 7.013 -27.724 1.00 96.56 323 PHE A C 1
ATOM 2591 O O . PHE A 1 323 ? 6.329 7.652 -27.758 1.00 96.56 323 PHE A O 1
ATOM 2598 N N . GLN A 1 324 ? 4.410 7.026 -28.741 1.00 94.94 324 GLN A N 1
ATOM 2599 C CA . GLN A 1 324 ? 4.618 7.826 -29.952 1.00 94.94 324 GLN A CA 1
ATOM 2600 C C . GLN A 1 324 ? 4.707 9.324 -29.628 1.00 94.94 324 GLN A C 1
ATOM 2602 O O . GLN A 1 324 ? 5.600 10.010 -30.132 1.00 94.94 324 GLN A O 1
ATOM 2607 N N . ASN A 1 325 ? 3.849 9.820 -28.732 1.00 96.62 325 ASN A N 1
ATOM 2608 C CA . ASN A 1 325 ? 3.904 11.204 -28.264 1.00 96.62 325 ASN A CA 1
ATOM 2609 C C . ASN A 1 325 ? 5.218 11.497 -27.520 1.00 96.62 325 ASN A C 1
ATOM 2611 O O . ASN A 1 325 ? 5.873 12.499 -27.801 1.00 96.62 325 ASN A O 1
ATOM 2615 N N . GLN A 1 326 ? 5.653 10.612 -26.618 1.00 96.94 326 GLN A N 1
ATOM 2616 C CA . GLN A 1 326 ? 6.916 10.783 -25.886 1.00 96.94 326 GLN A CA 1
ATOM 2617 C C . GLN A 1 326 ? 8.144 10.734 -26.815 1.00 96.94 326 GLN A C 1
ATOM 2619 O O . GLN A 1 326 ? 9.077 11.523 -26.650 1.00 96.94 326 GLN A O 1
ATOM 2624 N N . LEU A 1 327 ? 8.128 9.871 -27.838 1.00 95.25 327 LEU A N 1
ATOM 2625 C CA . LEU A 1 327 ? 9.163 9.811 -28.874 1.00 95.25 327 LEU A CA 1
ATOM 2626 C C . LEU A 1 327 ? 9.225 11.088 -29.717 1.00 95.25 327 LEU A C 1
ATOM 2628 O O . LEU A 1 327 ? 10.316 11.549 -30.041 1.00 95.25 327 LEU A O 1
ATOM 2632 N N . ALA A 1 328 ? 8.077 11.679 -30.051 1.00 95.38 328 ALA A N 1
ATOM 2633 C CA . ALA A 1 328 ? 8.027 12.937 -30.792 1.00 95.38 328 ALA A CA 1
ATOM 2634 C C . ALA A 1 328 ? 8.553 14.129 -29.968 1.00 95.38 328 ALA A C 1
ATOM 2636 O O . ALA A 1 328 ? 9.117 15.071 -30.526 1.00 95.38 328 ALA A O 1
ATOM 2637 N N . LEU A 1 329 ? 8.378 14.095 -28.642 1.00 95.75 329 LEU A N 1
ATOM 2638 C CA . LEU A 1 329 ? 8.818 15.157 -27.733 1.00 95.75 329 LEU A CA 1
ATOM 2639 C C . LEU A 1 329 ? 10.306 15.069 -27.369 1.00 95.75 329 LEU A C 1
ATOM 2641 O O . LEU A 1 329 ? 10.925 16.093 -27.059 1.00 95.75 329 LEU A O 1
ATOM 2645 N N . THR A 1 330 ? 10.899 13.873 -27.382 1.00 95.06 330 THR A N 1
ATOM 2646 C CA . THR A 1 330 ? 12.291 13.704 -26.960 1.00 95.06 330 THR A CA 1
ATOM 2647 C C . THR A 1 330 ? 13.290 14.090 -28.049 1.00 95.06 330 THR A C 1
ATOM 2649 O O . THR A 1 330 ? 13.195 13.687 -29.203 1.00 95.06 330 THR A O 1
ATOM 2652 N N . LYS A 1 331 ? 14.317 14.846 -27.654 1.00 94.38 331 LYS A N 1
ATOM 2653 C CA . LYS A 1 331 ? 15.497 15.144 -28.487 1.00 94.38 331 LYS A CA 1
ATOM 2654 C C . LYS A 1 331 ? 16.720 14.317 -28.095 1.00 94.38 331 LYS A C 1
ATOM 2656 O O . LYS A 1 331 ? 17.774 14.455 -28.706 1.00 94.38 331 LYS A O 1
ATOM 2661 N N . SER A 1 332 ? 16.623 13.521 -27.029 1.00 94.00 332 SER A N 1
ATOM 2662 C CA . SER A 1 332 ? 17.749 12.743 -26.515 1.00 94.00 332 SER A CA 1
ATOM 2663 C C . SER A 1 332 ? 17.780 11.368 -27.189 1.00 94.00 332 SER A C 1
ATOM 2665 O O . SER A 1 332 ? 16.824 10.614 -26.996 1.00 94.00 332 SER A O 1
ATOM 2667 N N . PRO A 1 333 ? 18.873 10.999 -27.891 1.00 92.38 333 PRO A N 1
ATOM 2668 C CA . PRO A 1 333 ? 19.001 9.676 -28.507 1.00 92.38 333 PRO A CA 1
ATOM 2669 C C . PRO A 1 333 ? 18.836 8.545 -27.492 1.00 92.38 333 PRO A C 1
ATOM 2671 O O . PRO A 1 333 ? 18.100 7.603 -27.735 1.00 92.38 333 PRO A O 1
ATOM 2674 N N . PHE A 1 334 ? 19.420 8.699 -26.298 1.00 92.75 334 PHE A N 1
ATOM 2675 C CA . PHE A 1 334 ? 19.256 7.754 -25.191 1.00 92.75 334 PHE A CA 1
ATOM 2676 C C . PHE A 1 334 ? 17.783 7.523 -24.824 1.00 92.75 334 PHE A C 1
ATOM 2678 O O . PHE A 1 334 ? 17.338 6.383 -24.747 1.00 92.75 334 PHE A O 1
ATOM 2685 N N . MET A 1 335 ? 17.017 8.601 -24.626 1.00 94.81 335 MET A N 1
ATOM 2686 C CA . MET A 1 335 ? 15.595 8.481 -24.292 1.00 94.81 335 MET A CA 1
ATOM 2687 C C . MET A 1 335 ? 14.815 7.834 -25.436 1.00 94.81 335 MET A C 1
ATOM 2689 O O . MET A 1 335 ? 13.935 7.023 -25.179 1.00 94.81 335 MET A O 1
ATOM 2693 N N . ALA A 1 336 ? 15.135 8.174 -26.687 1.00 94.38 336 ALA A N 1
ATOM 2694 C CA . ALA A 1 336 ? 14.504 7.550 -27.841 1.00 94.38 336 ALA A CA 1
ATOM 2695 C C . ALA A 1 336 ? 14.786 6.038 -27.879 1.00 94.38 336 ALA A C 1
ATOM 2697 O O . ALA A 1 336 ? 13.847 5.258 -28.002 1.00 94.38 336 ALA A O 1
ATOM 2698 N N . THR A 1 337 ? 16.037 5.614 -27.669 1.00 93.75 337 THR A N 1
ATOM 2699 C CA . THR A 1 337 ? 16.409 4.193 -27.590 1.00 93.75 337 THR A CA 1
ATOM 2700 C C . THR A 1 337 ? 15.672 3.487 -26.457 1.00 93.75 337 THR A C 1
ATOM 2702 O O . THR A 1 337 ? 15.052 2.455 -26.692 1.00 93.75 337 THR A O 1
ATOM 2705 N N . PHE A 1 338 ? 15.670 4.065 -25.254 1.00 94.81 338 PHE A N 1
ATOM 2706 C CA . PHE A 1 338 ? 14.965 3.515 -24.095 1.00 94.81 338 PHE A CA 1
ATOM 2707 C C . PHE A 1 338 ? 13.467 3.302 -24.367 1.00 94.81 338 PHE A C 1
ATOM 2709 O O . PHE A 1 338 ? 12.927 2.232 -24.093 1.00 94.81 338 PHE A O 1
ATOM 2716 N N . LEU A 1 339 ? 12.796 4.301 -24.951 1.00 95.00 339 LEU A N 1
ATOM 2717 C CA . LEU A 1 339 ? 11.374 4.215 -25.286 1.00 95.00 339 LEU A CA 1
ATOM 2718 C C . LEU A 1 339 ? 11.103 3.160 -26.363 1.00 95.00 339 LEU A C 1
ATOM 2720 O O . LEU A 1 339 ? 10.155 2.392 -26.228 1.00 95.00 339 LEU A O 1
ATOM 2724 N N . VAL A 1 340 ? 11.934 3.084 -27.409 1.00 94.31 340 VAL A N 1
ATOM 2725 C CA . VAL A 1 340 ? 11.767 2.082 -28.474 1.00 94.31 340 VAL A CA 1
ATOM 2726 C C . VAL A 1 340 ? 12.014 0.662 -27.953 1.00 94.31 340 VAL A C 1
ATOM 2728 O O . VAL A 1 340 ? 11.290 -0.250 -28.350 1.00 94.31 340 VAL A O 1
ATOM 2731 N N . LEU A 1 341 ? 12.971 0.461 -27.040 1.00 93.62 341 LEU A N 1
ATOM 2732 C CA . LEU A 1 341 ? 13.192 -0.834 -26.386 1.00 93.62 341 LEU A CA 1
ATOM 2733 C C . LEU A 1 341 ? 11.976 -1.258 -25.552 1.00 93.62 341 LEU A C 1
ATOM 2735 O O . LEU A 1 341 ? 11.477 -2.369 -25.737 1.00 93.62 341 LE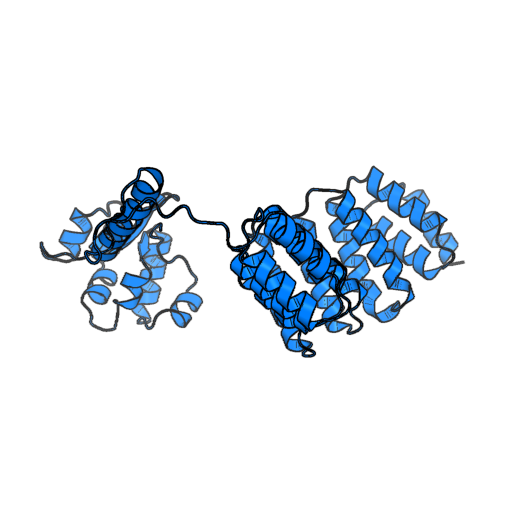U A O 1
ATOM 2739 N N . ALA A 1 342 ? 11.425 -0.350 -24.741 1.00 94.75 342 ALA A N 1
ATOM 2740 C CA . ALA A 1 342 ? 10.210 -0.620 -23.974 1.00 94.75 342 ALA A CA 1
ATOM 2741 C C . ALA A 1 342 ? 9.015 -0.946 -24.894 1.00 94.75 342 ALA A C 1
ATOM 2743 O O . ALA A 1 342 ? 8.312 -1.932 -24.678 1.00 94.75 342 ALA A O 1
ATOM 2744 N N . MET A 1 343 ? 8.813 -0.180 -25.977 1.00 94.88 343 MET A N 1
ATOM 2745 C CA . MET A 1 343 ? 7.794 -0.489 -26.995 1.00 94.88 343 MET A CA 1
ATOM 2746 C C . MET A 1 343 ? 8.021 -1.852 -27.660 1.00 94.88 343 MET A C 1
ATOM 2748 O O . MET A 1 343 ? 7.061 -2.535 -28.030 1.00 94.88 343 MET A O 1
ATOM 2752 N N . ASN A 1 344 ? 9.280 -2.247 -27.862 1.00 93.50 344 ASN A N 1
ATOM 2753 C CA . ASN A 1 344 ? 9.614 -3.529 -28.463 1.00 93.50 344 ASN A CA 1
ATOM 2754 C C . ASN A 1 344 ? 9.172 -4.696 -27.574 1.00 93.50 344 ASN A C 1
ATOM 2756 O O . ASN A 1 344 ? 8.459 -5.580 -28.049 1.00 93.50 344 ASN A O 1
ATOM 2760 N N . GLU A 1 345 ? 9.526 -4.657 -26.290 1.00 93.88 345 GLU A N 1
ATOM 2761 C CA . GLU A 1 345 ? 9.212 -5.722 -25.330 1.00 93.88 345 GLU A CA 1
ATOM 2762 C C . GLU A 1 345 ? 7.721 -5.835 -24.991 1.00 93.88 345 GLU A C 1
ATOM 2764 O O . GLU A 1 345 ? 7.240 -6.922 -24.684 1.00 93.88 345 GLU A O 1
ATOM 2769 N N . ILE A 1 346 ? 6.972 -4.734 -25.086 1.00 93.12 346 ILE A N 1
ATOM 2770 C CA . ILE A 1 346 ? 5.520 -4.705 -24.826 1.00 93.12 346 ILE A CA 1
ATOM 2771 C C . ILE A 1 346 ? 4.712 -4.999 -26.108 1.00 93.12 346 ILE A C 1
ATOM 2773 O O . ILE A 1 346 ? 3.483 -5.054 -26.089 1.00 93.12 346 ILE A O 1
ATOM 2777 N N . GLU A 1 347 ? 5.385 -5.231 -27.239 1.00 93.06 347 GLU A N 1
ATOM 2778 C CA . GLU A 1 347 ? 4.744 -5.489 -28.534 1.00 93.06 347 GLU A CA 1
ATOM 2779 C C . GLU A 1 347 ? 3.813 -4.353 -29.001 1.00 93.06 347 GLU A C 1
ATOM 2781 O O . GLU A 1 347 ? 2.718 -4.604 -29.514 1.00 93.06 347 GLU A O 1
ATOM 2786 N N . LEU A 1 348 ? 4.232 -3.097 -28.809 1.00 88.50 348 LEU A N 1
ATOM 2787 C CA . LEU A 1 348 ? 3.479 -1.916 -29.245 1.00 88.50 348 LEU A CA 1
ATOM 2788 C C . LEU A 1 348 ? 3.854 -1.509 -30.678 1.00 88.50 348 LEU A C 1
ATOM 2790 O O . LEU A 1 348 ? 5.036 -1.386 -31.000 1.00 88.50 348 LEU A O 1
ATOM 2794 N N . GLY A 1 349 ? 2.849 -1.246 -31.516 1.00 84.00 349 GLY A N 1
ATOM 2795 C CA . GLY A 1 349 ? 3.008 -0.780 -32.897 1.00 84.00 349 GLY A CA 1
ATOM 2796 C C . GLY A 1 349 ? 3.558 -1.797 -33.903 1.00 84.00 349 GLY A C 1
ATOM 2797 O O . GLY A 1 349 ? 3.817 -2.965 -33.600 1.00 84.00 349 GLY A O 1
ATOM 2798 N N . ASP A 1 350 ? 3.729 -1.338 -35.146 1.00 84.88 350 ASP A N 1
ATOM 2799 C CA . ASP A 1 350 ? 4.259 -2.143 -36.254 1.00 84.88 350 ASP A CA 1
ATOM 2800 C C . ASP A 1 350 ? 5.721 -2.563 -35.972 1.00 84.88 350 ASP A C 1
ATOM 2802 O O . ASP A 1 350 ? 6.574 -1.700 -35.725 1.00 84.88 350 ASP A O 1
ATOM 2806 N N . PRO A 1 351 ? 6.058 -3.871 -36.012 1.00 85.56 351 PRO A N 1
ATOM 2807 C CA . PRO A 1 351 ? 7.442 -4.348 -35.960 1.00 85.56 351 PRO A CA 1
ATOM 2808 C C . PRO A 1 351 ? 8.386 -3.590 -36.904 1.00 85.56 351 PRO A C 1
ATOM 2810 O O . PRO A 1 351 ? 9.502 -3.255 -36.511 1.00 85.56 351 PRO A O 1
ATOM 2813 N N . SER A 1 352 ? 7.919 -3.252 -38.109 1.00 80.00 352 SER A N 1
ATOM 2814 C CA . SER A 1 352 ? 8.705 -2.560 -39.137 1.00 80.00 352 SER A CA 1
ATOM 2815 C C . SER A 1 352 ? 9.117 -1.158 -38.687 1.00 80.00 352 SER A C 1
ATOM 2817 O O . SER A 1 352 ? 10.271 -0.762 -38.853 1.00 80.00 352 SER A O 1
ATOM 2819 N N . PHE A 1 353 ? 8.192 -0.424 -38.058 1.00 84.88 353 PHE A N 1
ATOM 2820 C CA . PHE A 1 353 ? 8.453 0.903 -37.501 1.00 84.88 353 PHE A CA 1
ATOM 2821 C C . PHE A 1 353 ? 9.502 0.844 -36.385 1.00 84.88 353 PHE A C 1
ATOM 2823 O O . PHE A 1 353 ? 10.445 1.637 -36.378 1.00 84.88 353 PHE A O 1
ATOM 2830 N N . ARG A 1 354 ? 9.376 -0.128 -35.472 1.00 84.25 354 ARG A N 1
ATOM 2831 C CA . ARG A 1 354 ? 10.317 -0.310 -34.356 1.00 84.25 354 ARG A CA 1
ATOM 2832 C C . ARG A 1 354 ? 11.722 -0.644 -34.848 1.00 84.25 354 ARG A C 1
ATOM 2834 O O . ARG A 1 354 ? 12.683 -0.017 -34.409 1.00 84.25 354 ARG A O 1
ATOM 2841 N N . SER A 1 355 ? 11.848 -1.575 -35.796 1.00 81.88 355 SER A N 1
ATOM 2842 C CA . SER A 1 355 ? 13.142 -1.931 -36.389 1.00 81.88 355 SER A CA 1
ATOM 2843 C C . SER A 1 355 ? 13.782 -0.753 -37.124 1.00 81.88 355 SER A C 1
ATOM 2845 O O . SER A 1 355 ? 14.970 -0.501 -36.940 1.00 81.88 355 SER A O 1
ATOM 2847 N N . LEU A 1 356 ? 13.002 0.002 -37.907 1.00 84.44 356 LEU A N 1
ATOM 2848 C CA . LEU A 1 356 ? 13.502 1.176 -38.622 1.00 84.44 356 LEU A CA 1
ATOM 2849 C C . LEU A 1 356 ? 13.997 2.258 -37.651 1.00 84.44 356 LEU A C 1
ATOM 2851 O O . LEU A 1 356 ? 15.104 2.765 -37.820 1.00 84.44 356 LEU A O 1
ATOM 2855 N N . LYS A 1 357 ? 13.238 2.553 -36.587 1.00 84.25 357 LYS A N 1
ATOM 2856 C CA . LYS A 1 357 ? 13.651 3.533 -35.572 1.00 84.25 357 LYS A CA 1
ATOM 2857 C C . LYS A 1 357 ? 14.896 3.117 -34.797 1.00 84.25 357 LYS A C 1
ATOM 2859 O O . LYS A 1 357 ? 15.724 3.974 -34.506 1.00 84.25 357 LYS A O 1
ATOM 2864 N N . LEU A 1 358 ? 15.066 1.829 -34.494 1.00 82.19 358 LEU A N 1
ATOM 2865 C CA . LEU A 1 358 ? 16.306 1.337 -33.882 1.00 82.19 358 LEU A CA 1
ATOM 2866 C C . LEU A 1 358 ? 17.513 1.533 -34.806 1.00 82.19 358 LEU A C 1
ATOM 2868 O O . LEU A 1 358 ? 18.568 1.938 -34.333 1.00 82.19 358 LEU A O 1
ATOM 2872 N N . VAL A 1 359 ? 17.362 1.290 -36.113 1.00 84.31 359 VAL A N 1
ATOM 2873 C CA . VAL A 1 359 ? 18.442 1.517 -37.089 1.00 84.31 359 VAL A CA 1
ATOM 2874 C C . VAL A 1 359 ? 18.799 3.001 -37.183 1.00 84.31 359 VAL A C 1
ATOM 2876 O O . VAL A 1 359 ? 19.981 3.329 -37.164 1.00 84.31 359 VAL A O 1
ATOM 2879 N N . GLU A 1 360 ? 17.806 3.893 -37.228 1.00 86.62 360 GLU A N 1
ATOM 2880 C CA . GLU A 1 360 ? 18.033 5.347 -37.250 1.00 86.62 360 GLU A CA 1
ATOM 2881 C C . GLU A 1 360 ? 18.770 5.859 -36.004 1.00 86.62 360 GLU A C 1
ATOM 2883 O O . GLU A 1 360 ? 19.530 6.812 -36.104 1.00 86.62 360 GLU A O 1
ATOM 2888 N N . LEU A 1 361 ? 18.556 5.244 -34.836 1.00 86.25 361 LEU A N 1
ATOM 2889 C CA . LEU A 1 361 ? 19.206 5.641 -33.580 1.00 86.25 361 LEU A CA 1
ATOM 2890 C C . LEU A 1 361 ? 20.637 5.100 -33.421 1.00 86.25 361 LEU A C 1
ATOM 2892 O O . LEU A 1 361 ? 21.361 5.564 -32.540 1.00 86.25 361 LEU A O 1
ATOM 2896 N N . LEU A 1 362 ? 21.026 4.104 -34.223 1.00 78.81 362 LEU A N 1
ATOM 2897 C CA . LEU A 1 362 ? 22.371 3.514 -34.229 1.00 78.81 362 LEU A CA 1
ATOM 2898 C C . LEU A 1 362 ? 23.327 4.188 -35.229 1.00 78.81 362 LEU A C 1
ATOM 2900 O O . LEU A 1 362 ? 24.532 3.940 -35.156 1.00 78.81 362 LEU A O 1
ATOM 2904 N N . GLN A 1 363 ? 22.795 4.983 -36.163 1.00 84.31 363 GLN A N 1
ATOM 2905 C CA . GLN A 1 363 ? 23.547 5.801 -37.124 1.00 84.31 363 GLN A CA 1
ATOM 2906 C C . GLN A 1 363 ? 23.858 7.175 -36.531 1.00 84.31 363 GLN A C 1
ATOM 2908 O O . GLN A 1 363 ? 24.975 7.673 -36.805 1.00 84.31 363 GLN A O 1
#